Protein 6QZI (pdb70)

InterPro domains:
  IPR000425 Major intrinsic protein [PF00230] (30-272)
  IPR000425 Major intrinsic protein [PR00783] (35-54)
  IPR000425 Major intrinsic protein [PR00783] (74-98)
  IPR000425 Major intrinsic protein [PR00783] (111-130)
  IPR000425 Major intrinsic protein [PR00783] (174-192)
  IPR000425 Major intrinsic protein [PR00783] (207-229)
  IPR000425 Major intrinsic protein [PR00783] (255-275)
  IPR000425 Major intrinsic protein [TIGR00861] (39-272)
  IPR000425 Major intrinsic protein [cd00333] (35-275)
  IPR023271 Aquaporin-like [G3DSA:1.20.1080.10] (32-278)
  IPR023271 Aquaporin-like [SSF81338] (33-277)
  IPR050363 Major Intrinsic Protein/Aquaporin [PTHR43829] (25-283)

Structure (mmCIF, N/CA/C/O backbone):
data_6QZI
#
_entry.id   6QZI
#
_cell.length_a   85.831
_cell.length_b   85.831
_cell.length_c   83.051
_cell.angle_alpha   90.000
_cell.angle_beta   90.000
_cell.angle_gamma   90.000
#
_symmetry.space_group_name_H-M   'I 4'
#
loop_
_entity.id
_entity.type
_entity.pdbx_description
1 polymer Aquaporin-7
2 non-polymer GLYCEROL
3 non-polymer 'PHOSPHATE ION'
4 water water
#
loop_
_atom_site.group_PDB
_atom_site.id
_atom_site.type_symbol
_atom_site.label_atom_id
_atom_site.label_alt_id
_atom_site.label_comp_id
_atom_site.label_asym_id
_atom_site.label_entity_id
_atom_site.label_seq_id
_atom_site.pdbx_PDB_ins_code
_atom_site.Cartn_x
_atom_site.Cartn_y
_atom_site.Cartn_z
_atom_site.occupancy
_atom_site.B_iso_or_equiv
_atom_site.auth_seq_id
_atom_site.auth_comp_id
_atom_site.auth_asym_id
_atom_site.auth_atom_id
_atom_site.pdbx_PDB_model_num
ATOM 1 N N . MET A 1 1 ? 32.493 11.481 43.878 1.00 94.48 33 MET A N 1
ATOM 2 C CA . MET A 1 1 ? 32.336 12.628 44.763 1.00 88.55 33 MET A CA 1
ATOM 3 C C . MET A 1 1 ? 33.376 12.629 45.878 1.00 75.61 33 MET A C 1
ATOM 4 O O . MET A 1 1 ? 33.218 13.323 46.884 1.00 76.76 33 MET A O 1
ATOM 9 N N . VAL A 1 2 ? 34.439 11.841 45.703 1.00 126.34 34 VAL A N 1
ATOM 10 C CA . VAL A 1 2 ? 35.502 11.812 46.698 1.00 102.21 34 VAL A CA 1
ATOM 11 C C . VAL A 1 2 ? 36.283 13.123 46.693 1.00 87.47 34 VAL A C 1
ATOM 12 O O . VAL A 1 2 ? 36.852 13.509 47.723 1.00 79.62 34 VAL A O 1
ATOM 16 N N . ARG A 1 3 ? 36.297 13.834 45.560 1.00 82.96 35 ARG A N 1
ATOM 17 C CA . ARG A 1 3 ? 36.943 15.142 45.493 1.00 76.00 35 ARG A CA 1
ATOM 18 C C . ARG A 1 3 ? 36.373 16.090 46.542 1.00 63.24 35 ARG A C 1
ATOM 19 O O . ARG A 1 3 ? 37.116 16.689 47.329 1.00 58.16 35 ARG A O 1
ATOM 27 N N . GLU A 1 4 ? 35.046 16.233 46.569 1.00 61.56 36 GLU A N 1
ATOM 28 C CA . GLU A 1 4 ? 34.416 17.130 47.530 1.00 68.21 36 GLU A CA 1
ATOM 29 C C . GLU A 1 4 ? 34.525 16.595 48.951 1.00 61.49 36 GLU A C 1
ATOM 30 O O . GLU A 1 4 ? 34.673 17.378 49.897 1.00 54.17 36 GLU A O 1
ATOM 36 N N . PHE A 1 5 ? 34.458 15.272 49.119 1.00 62.19 37 PHE A N 1
ATOM 37 C CA . PHE A 1 5 ? 34.620 14.680 50.443 1.00 56.53 37 PHE A CA 1
ATOM 38 C C . PHE A 1 5 ? 35.974 15.039 51.039 1.00 53.64 37 PHE A C 1
ATOM 39 O O . PHE A 1 5 ? 36.062 15.491 52.186 1.00 51.57 37 PHE A O 1
ATOM 47 N N . LEU A 1 6 ? 37.046 14.845 50.267 1.00 55.63 38 LEU A N 1
ATOM 48 C CA . LEU A 1 6 ? 38.383 15.106 50.789 1.00 55.30 38 LEU A CA 1
ATOM 49 C C . LEU A 1 6 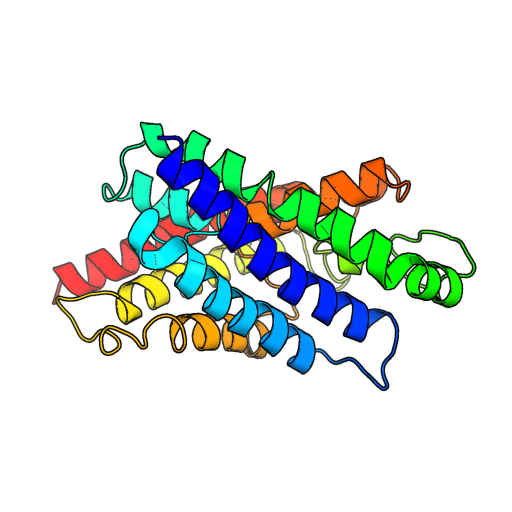? 38.604 16.593 51.032 1.00 49.37 38 LEU A C 1
ATOM 50 O O . LEU A 1 6 ? 39.289 16.976 51.986 1.00 46.90 38 LEU A O 1
ATOM 55 N N . ALA A 1 7 ? 38.031 17.447 50.181 1.00 52.30 39 ALA A N 1
ATOM 56 C CA . ALA A 1 7 ? 38.176 18.886 50.367 1.00 48.87 39 ALA A CA 1
ATOM 57 C C . ALA A 1 7 ? 37.429 19.360 51.606 1.00 46.98 39 ALA A C 1
ATOM 58 O O . ALA A 1 7 ? 37.950 20.169 52.383 1.00 45.70 39 ALA A O 1
ATOM 60 N N . GLU A 1 8 ? 36.205 18.869 51.806 1.00 48.35 40 GLU A N 1
ATOM 61 C CA . GLU A 1 8 ? 35.465 19.220 53.013 1.00 45.22 40 GLU A CA 1
ATOM 62 C C . GLU A 1 8 ? 36.154 18.671 54.254 1.00 45.43 40 GLU A C 1
ATOM 63 O O . GLU A 1 8 ? 36.177 19.330 55.300 1.00 44.62 40 GLU A O 1
ATOM 69 N N . PHE A 1 9 ? 36.731 17.471 54.156 1.00 46.19 41 PHE A N 1
ATOM 70 C CA . PHE A 1 9 ? 37.475 16.917 55.284 1.00 44.85 41 PHE A CA 1
ATOM 71 C C . PHE A 1 9 ? 38.669 17.795 55.636 1.00 42.00 41 PHE A C 1
ATOM 72 O O . PHE A 1 9 ? 38.843 18.195 56.792 1.00 43.10 41 PHE A O 1
ATOM 80 N N . MET A 1 10 ? 39.503 18.108 54.642 1.00 47.07 42 MET A N 1
ATOM 81 C CA . MET A 1 10 ? 40.738 18.840 54.905 1.00 45.76 42 MET A CA 1
ATOM 82 C C . MET A 1 10 ? 40.457 20.253 55.404 1.00 40.28 42 MET A C 1
ATOM 83 O O . MET A 1 10 ? 41.102 20.721 56.348 1.00 41.17 42 MET A O 1
ATOM 88 N N . SER A 1 11 ? 39.494 20.946 54.790 1.00 40.61 43 SER A N 1
ATOM 89 C CA . SER A 1 11 ? 39.212 22.320 55.198 1.00 42.05 43 SER A CA 1
ATOM 90 C C . SER A 1 11 ? 38.584 22.369 56.582 1.00 41.98 43 SER A C 1
ATOM 91 O O . SER A 1 11 ? 38.947 23.222 57.402 1.00 38.96 43 SER A O 1
ATOM 94 N N . THR A 1 12 ? 37.634 21.472 56.860 1.00 42.34 44 THR A N 1
ATOM 95 C CA . THR A 1 12 ? 37.023 21.445 58.184 1.00 39.65 44 THR A CA 1
ATOM 96 C C . THR A 1 12 ? 38.049 21.088 59.250 1.00 40.79 44 THR A C 1
ATOM 97 O O . THR A 1 12 ? 38.043 21.664 60.344 1.00 38.19 44 THR A O 1
ATOM 101 N N . TYR A 1 13 ? 38.952 20.151 58.946 1.00 41.44 45 TYR A N 1
ATOM 102 C CA . TYR A 1 13 ? 40.009 19.813 59.896 1.00 40.86 45 TYR A CA 1
ATOM 103 C C . TYR A 1 13 ? 40.856 21.036 60.229 1.00 40.73 45 TYR A C 1
ATOM 104 O O . TYR A 1 13 ? 41.085 21.349 61.403 1.00 41.28 45 TYR A O 1
ATOM 113 N N . VAL A 1 14 ? 41.340 21.731 59.199 1.00 43.29 46 VAL A N 1
ATOM 114 C CA . VAL A 1 14 ? 42.185 22.903 59.410 1.00 39.31 46 VAL A CA 1
ATOM 115 C C . VAL A 1 14 ? 41.435 23.960 60.211 1.00 37.43 46 VAL A C 1
ATOM 116 O O . VAL A 1 14 ? 41.940 24.482 61.213 1.00 36.53 46 VAL A O 1
ATOM 120 N N . MET A 1 15 ? 40.215 24.289 59.780 1.00 38.09 47 MET A N 1
ATOM 121 C CA . MET A 1 15 ? 39.429 25.305 60.474 1.00 35.93 47 MET A CA 1
ATOM 122 C C . MET A 1 15 ? 39.229 24.948 61.940 1.00 38.60 47 MET A C 1
ATOM 123 O O . MET A 1 15 ? 39.339 25.811 62.820 1.00 38.93 47 MET A O 1
ATOM 128 N N . MET A 1 16 ? 38.937 23.679 62.224 1.00 39.08 48 MET A N 1
ATOM 129 C CA . MET A 1 16 ? 38.598 23.284 63.586 1.00 38.00 48 MET A CA 1
ATOM 130 C C . MET A 1 16 ? 39.823 23.185 64.488 1.00 39.45 48 MET A C 1
ATOM 131 O O . MET A 1 16 ? 39.707 23.392 65.700 1.00 39.78 48 MET A O 1
ATOM 136 N N . VAL A 1 17 ? 40.996 22.870 63.935 1.00 37.39 49 VAL A N 1
ATOM 137 C CA . VAL A 1 17 ? 42.216 22.906 64.740 1.00 37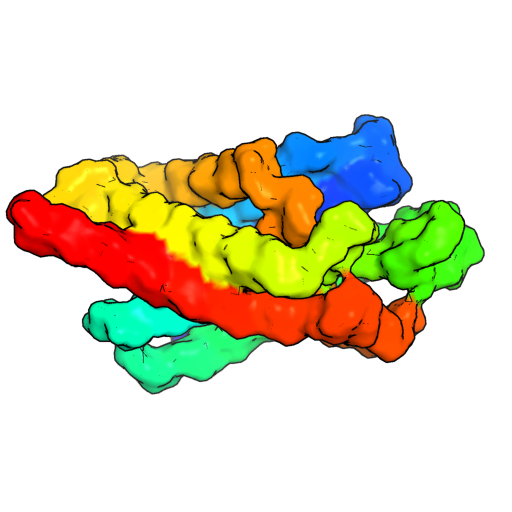.40 49 VAL A CA 1
ATOM 138 C C . VAL A 1 17 ? 42.480 24.327 65.224 1.00 36.46 49 VAL A C 1
ATOM 139 O O . VAL A 1 17 ? 42.769 24.561 66.403 1.00 36.95 49 VAL A O 1
ATOM 143 N N . PHE A 1 18 ? 42.384 25.300 64.315 1.00 35.13 50 PHE A N 1
ATOM 144 C CA . PHE A 1 18 ? 42.542 26.696 64.709 1.00 37.78 50 PHE A CA 1
ATOM 145 C C . PHE A 1 18 ? 41.434 27.123 65.665 1.00 39.93 50 PHE A C 1
ATOM 146 O O . PHE A 1 18 ? 41.690 27.819 66.654 1.00 35.39 50 PHE A O 1
ATOM 154 N N . GLY A 1 19 ? 40.199 26.716 65.388 1.00 36.00 51 GLY A N 1
ATOM 155 C CA . GLY A 1 19 ? 39.085 27.077 66.242 1.00 36.70 51 GLY A CA 1
ATOM 156 C C . GLY A 1 19 ? 39.189 26.514 67.645 1.00 40.77 51 GLY A C 1
ATOM 157 O O . GLY A 1 19 ? 39.185 27.261 68.628 1.00 39.70 51 GLY A O 1
ATOM 158 N N . LEU A 1 20 ? 39.289 25.188 67.748 1.00 36.57 52 LEU A N 1
ATOM 159 C CA . LEU A 1 20 ? 39.326 24.551 69.060 1.00 36.55 52 LEU A CA 1
ATOM 160 C C . LEU A 1 20 ? 40.598 24.903 69.821 1.00 38.74 52 LEU A C 1
ATOM 161 O O . LEU A 1 20 ? 40.575 25.001 71.052 1.00 39.29 52 LEU A O 1
ATOM 166 N N . GLY A 1 21 ? 41.710 25.093 69.113 1.00 38.44 53 GLY A N 1
ATOM 167 C CA . GLY A 1 21 ? 42.930 25.506 69.783 1.00 37.37 53 GLY A CA 1
ATOM 168 C C . GLY A 1 21 ? 42.790 26.844 70.486 1.00 35.06 53 GLY A C 1
ATOM 169 O O . GLY A 1 21 ? 43.284 27.021 71.601 1.00 38.76 53 GLY A O 1
ATOM 170 N N . SER A 1 22 ? 42.110 27.805 69.847 1.00 37.14 54 SER A N 1
ATOM 171 C CA . SER A 1 22 ? 41.958 29.115 70.474 1.00 33.95 54 SER A CA 1
ATOM 172 C C . SER A 1 22 ? 41.057 29.039 71.696 1.00 38.44 54 SER A C 1
ATOM 173 O O . SER A 1 22 ? 41.263 29.781 72.663 1.00 37.38 54 SER A O 1
ATOM 176 N N . VAL A 1 23 ? 40.052 28.160 71.671 1.00 38.27 55 VAL A N 1
ATOM 177 C CA . VAL A 1 23 ? 39.202 27.983 72.843 1.00 35.98 55 VAL A CA 1
ATOM 178 C C . VAL A 1 23 ? 39.988 27.321 73.966 1.00 35.79 55 VAL A C 1
ATOM 179 O O . VAL A 1 23 ? 39.814 27.651 75.144 1.00 38.48 55 VAL A O 1
ATOM 183 N N . ALA A 1 24 ? 40.865 26.374 73.621 1.00 40.02 56 ALA A N 1
ATOM 184 C CA . ALA A 1 24 ? 41.709 25.746 74.630 1.00 44.06 56 ALA A CA 1
ATOM 185 C C . ALA A 1 24 ? 42.588 26.780 75.322 1.00 38.77 56 ALA A C 1
ATOM 186 O O . ALA A 1 24 ? 42.759 26.743 76.541 1.00 44.33 56 ALA A O 1
ATOM 188 N N . HIS A 1 25 ? 43.132 27.725 74.552 1.00 44.77 57 HIS A N 1
ATOM 189 C CA . HIS A 1 25 ? 43.897 28.822 75.138 1.00 45.75 57 HIS A CA 1
ATOM 190 C C . HIS A 1 25 ? 43.055 29.610 76.134 1.00 38.66 57 HIS A C 1
ATOM 191 O O . HIS A 1 25 ? 43.486 29.868 77.263 1.00 41.37 57 HIS A O 1
ATOM 198 N N . MET A 1 26 ? 41.850 30.014 75.720 1.00 41.03 58 MET A N 1
ATOM 199 C CA . MET A 1 26 ? 41.003 30.838 76.576 1.00 40.32 58 MET A CA 1
ATOM 200 C C . MET A 1 26 ? 40.625 30.103 77.854 1.00 41.15 58 MET A C 1
ATOM 201 O O . MET A 1 26 ? 40.595 30.701 78.936 1.00 46.25 58 MET A O 1
ATOM 206 N N . VAL A 1 27 ? 40.338 28.805 77.751 1.00 47.88 59 VAL A N 1
ATOM 207 C CA . VAL A 1 27 ? 39.938 28.038 78.928 1.00 46.29 59 VAL A CA 1
ATOM 208 C C . VAL A 1 27 ? 41.129 27.805 79.849 1.00 48.60 59 VAL A C 1
ATOM 209 O O . VAL A 1 27 ? 41.039 27.997 81.067 1.00 52.39 59 VAL A O 1
ATOM 213 N N . LEU A 1 28 ? 42.266 27.396 79.286 1.00 49.07 60 LEU A N 1
ATOM 214 C CA . LEU A 1 28 ? 43.337 26.840 80.107 1.00 48.74 60 LEU A CA 1
ATOM 215 C C . LEU A 1 28 ? 44.297 27.880 80.670 1.00 51.45 60 LEU A C 1
ATOM 216 O O . LEU A 1 28 ? 44.937 27.611 81.691 1.00 58.47 60 LEU A O 1
ATOM 221 N N . ASN A 1 29 ? 44.431 29.049 80.046 1.00 54.77 61 ASN A N 1
ATOM 222 C CA . ASN A 1 29 ? 45.369 30.041 80.572 1.00 62.23 61 ASN A CA 1
ATOM 223 C C . ASN A 1 29 ? 44.911 31.434 80.165 1.00 58.35 61 ASN A C 1
ATOM 224 O O . ASN A 1 29 ? 44.949 31.777 78.981 1.00 57.25 61 ASN A O 1
ATOM 229 N N . LYS A 1 30 ? 44.516 32.240 81.151 1.00 63.80 62 LYS A N 1
ATOM 230 C CA . LYS A 1 30 ? 44.090 33.606 80.878 1.00 68.27 62 LYS A CA 1
ATOM 231 C C . LYS A 1 30 ? 45.234 34.486 80.380 1.00 66.10 62 LYS A C 1
ATOM 232 O O . LYS A 1 30 ? 44.974 35.522 79.762 1.00 69.44 62 LYS A O 1
ATOM 238 N N . LYS A 1 31 ? 46.491 34.099 80.628 1.00 64.16 63 LYS A N 1
ATOM 239 C CA . LYS A 1 31 ? 47.618 34.877 80.118 1.00 61.37 63 LYS A CA 1
ATOM 240 C C . LYS A 1 31 ? 47.770 34.738 78.607 1.00 55.89 63 LYS A C 1
ATOM 241 O O . LYS A 1 31 ? 48.229 35.676 77.944 1.00 57.83 63 LYS A O 1
ATOM 247 N N . TYR A 1 32 ? 47.402 33.585 78.046 1.00 48.24 64 TYR A N 1
ATOM 248 C CA . TYR A 1 32 ? 47.638 33.292 76.637 1.00 45.52 64 TYR A CA 1
ATOM 249 C C . TYR A 1 32 ? 46.352 33.069 75.852 1.00 43.64 64 TYR A C 1
ATOM 250 O O . TYR A 1 32 ? 46.412 32.618 74.702 1.00 44.77 64 TYR A O 1
ATOM 259 N N . GLY A 1 33 ? 45.194 33.350 76.439 1.00 46.64 65 GLY A N 1
ATOM 260 C CA . GLY A 1 33 ? 43.941 33.141 75.740 1.00 45.21 65 GLY A CA 1
ATOM 261 C C . GLY A 1 33 ? 42.924 34.184 76.143 1.00 42.39 65 GLY A C 1
ATOM 262 O O . GLY A 1 33 ? 43.014 34.787 77.216 1.00 45.21 65 GLY A O 1
ATOM 263 N N . SER A 1 34 ? 41.947 34.388 75.265 1.00 44.15 66 SER A N 1
ATOM 264 C CA . SER A 1 34 ? 40.898 35.369 75.505 1.00 45.76 66 SER A CA 1
ATOM 265 C C . SER A 1 34 ? 39.746 35.079 74.555 1.00 39.42 66 SER A C 1
ATOM 266 O O . SER A 1 34 ? 39.883 34.311 73.602 1.00 38.58 66 SER A O 1
ATOM 269 N N . TYR A 1 35 ? 38.601 35.705 74.831 1.00 39.76 67 TYR A N 1
ATOM 270 C CA . TYR A 1 35 ? 37.455 35.541 73.945 1.00 41.13 67 TYR A CA 1
ATOM 271 C C . TYR A 1 35 ? 37.740 36.124 72.565 1.00 38.80 67 TYR A C 1
ATOM 272 O O . TYR A 1 35 ? 37.308 35.570 71.546 1.00 39.43 67 TYR A O 1
ATOM 281 N N . LEU A 1 36 ? 38.471 37.240 72.508 1.00 36.12 68 LEU A N 1
ATOM 282 C CA . LEU A 1 36 ? 38.883 37.775 71.212 1.00 39.06 68 LEU A CA 1
ATOM 283 C C . LEU A 1 36 ? 39.783 36.790 70.476 1.00 37.70 68 LEU A C 1
ATOM 284 O O . LEU A 1 36 ? 39.662 36.616 69.257 1.00 35.98 68 LEU A O 1
ATOM 289 N N . GLY A 1 37 ? 40.683 36.123 71.202 1.00 38.64 69 GLY A N 1
ATOM 290 C CA . GLY A 1 37 ? 41.486 35.081 70.581 1.00 36.31 69 GLY A CA 1
ATOM 291 C C . GLY A 1 37 ? 40.634 33.996 69.951 1.00 33.06 69 GLY A C 1
ATOM 292 O O . GLY A 1 37 ? 40.922 33.531 68.847 1.00 35.81 69 GLY A O 1
ATOM 293 N N . VAL A 1 38 ? 39.563 33.592 70.638 1.00 36.45 70 VAL A N 1
ATOM 294 C CA . VAL A 1 38 ? 38.637 32.613 70.074 1.00 32.75 70 VAL A CA 1
ATOM 295 C C . VAL A 1 38 ? 37.963 33.173 68.829 1.00 35.53 70 VAL A C 1
ATOM 296 O O . VAL A 1 38 ? 37.820 32.477 67.815 1.00 36.79 70 VAL A O 1
ATOM 300 N N . ASN A 1 39 ? 37.520 34.432 68.889 1.00 34.69 71 ASN A N 1
ATOM 301 C CA . ASN A 1 39 ? 36.929 35.061 67.711 1.00 35.21 71 ASN A CA 1
ATOM 302 C C . ASN A 1 39 ? 37.889 34.999 66.527 1.00 36.92 71 ASN A C 1
ATOM 303 O O . ASN A 1 39 ? 37.501 34.630 65.412 1.00 35.09 71 ASN A O 1
ATOM 308 N N . LEU A 1 40 ? 39.162 35.319 66.764 1.00 33.47 72 LEU A N 1
ATOM 309 C CA . LEU A 1 40 ? 40.144 35.320 65.681 1.00 35.58 72 LEU A CA 1
ATOM 310 C C . LEU A 1 40 ? 40.479 33.907 65.221 1.00 36.62 72 LEU A C 1
ATOM 311 O O . LEU A 1 40 ? 40.666 33.668 64.024 1.00 36.24 72 LEU A O 1
ATOM 316 N N . GLY A 1 41 ? 40.580 32.961 66.158 1.00 40.50 73 GLY A N 1
ATOM 317 C CA . GLY A 1 41 ? 41.001 31.617 65.792 1.00 37.71 73 GLY A CA 1
ATOM 318 C C . GLY A 1 41 ? 39.997 30.916 64.896 1.00 37.85 73 GLY A C 1
ATOM 319 O O . GLY A 1 41 ? 40.361 30.333 63.871 1.00 34.92 73 GLY A O 1
ATOM 320 N N . PHE A 1 42 ? 38.719 30.955 65.274 1.00 36.29 74 PHE A N 1
ATOM 321 C CA . PHE A 1 42 ? 37.693 30.371 64.420 1.00 37.73 74 PHE A CA 1
ATOM 322 C C . PHE A 1 42 ? 37.511 31.181 63.144 1.00 38.99 74 PHE A C 1
ATOM 323 O O . PHE A 1 42 ? 37.348 30.613 62.058 1.00 39.06 74 PHE A O 1
ATOM 331 N N . GLY A 1 43 ? 37.534 32.507 63.256 1.00 34.53 75 GLY A N 1
ATOM 332 C CA . GLY A 1 43 ? 37.340 33.366 62.104 1.00 33.33 75 GLY A CA 1
ATOM 333 C C . GLY A 1 43 ? 38.375 33.145 61.020 1.00 37.41 75 GLY A C 1
ATOM 334 O O . GLY A 1 43 ? 38.029 32.794 59.891 1.00 36.50 75 GLY A O 1
ATOM 335 N N . PHE A 1 44 ? 39.652 33.330 61.341 1.00 35.12 76 PHE A N 1
ATOM 336 C CA . PHE A 1 44 ? 40.668 33.154 60.313 1.00 35.07 76 PHE A CA 1
ATOM 337 C C . PHE A 1 44 ? 41.061 31.695 60.124 1.00 36.14 76 PHE A C 1
ATOM 338 O O . PHE A 1 44 ? 41.706 31.369 59.124 1.00 38.42 76 PHE A O 1
ATOM 346 N N . GLY A 1 45 ? 40.665 30.808 61.036 1.00 36.23 77 GLY A N 1
ATOM 347 C CA . GLY A 1 45 ? 40.687 29.391 60.714 1.00 35.28 77 GLY A CA 1
ATOM 348 C C . GLY A 1 45 ? 39.774 29.064 59.548 1.00 36.72 77 GLY A C 1
ATOM 349 O O . GLY A 1 45 ? 40.096 28.218 58.710 1.00 37.85 77 GLY A O 1
ATOM 350 N N . VAL A 1 46 ? 38.623 29.739 59.473 1.00 35.79 78 VAL A N 1
ATOM 351 C CA . VAL A 1 46 ? 37.738 29.593 58.318 1.00 36.98 78 VAL A CA 1
ATOM 352 C C . VAL A 1 46 ? 38.424 30.095 57.053 1.00 39.59 78 VAL A C 1
ATOM 353 O O . VAL A 1 46 ? 38.305 29.487 55.981 1.00 37.01 78 VAL A O 1
ATOM 357 N N . THR A 1 47 ? 39.156 31.209 57.157 1.00 34.72 79 THR A N 1
ATOM 358 C CA . THR A 1 47 ? 39.893 31.733 56.007 1.00 36.59 79 THR A CA 1
ATOM 359 C C . THR A 1 47 ? 40.831 30.681 55.426 1.00 34.90 79 THR A C 1
ATOM 360 O O . THR A 1 47 ? 40.883 30.483 54.207 1.00 38.45 79 THR A O 1
ATOM 364 N N . MET A 1 48 ? 41.590 29.999 56.287 1.00 36.46 80 MET A N 1
ATOM 365 C CA . MET A 1 48 ? 42.511 28.980 55.795 1.00 37.70 80 MET A CA 1
ATOM 366 C C . MET A 1 48 ? 41.758 27.818 55.154 1.00 36.17 80 MET A C 1
ATOM 367 O O . MET A 1 48 ? 42.178 27.302 54.115 1.00 36.60 80 MET A O 1
ATOM 372 N N . GLY A 1 49 ? 40.639 27.404 55.753 1.00 39.13 81 GLY A N 1
ATOM 373 C CA . GLY A 1 49 ? 39.843 26.344 55.154 1.00 41.99 81 GLY A CA 1
ATOM 374 C C . GLY A 1 49 ? 39.293 26.720 53.791 1.00 42.35 81 GLY A C 1
ATOM 375 O O . GLY A 1 49 ? 39.183 25.874 52.899 1.00 44.72 81 GLY A O 1
ATOM 376 N N . VAL A 1 50 ? 38.942 27.996 53.607 1.00 39.35 82 VAL A N 1
ATOM 377 C CA . VAL A 1 50 ? 38.460 28.443 52.304 1.00 37.60 82 VAL A CA 1
ATOM 378 C C . VAL A 1 50 ? 39.569 28.343 51.262 1.00 42.29 82 VAL A C 1
ATOM 379 O O . VAL A 1 50 ? 39.326 27.966 50.110 1.00 41.47 82 VAL A O 1
ATOM 383 N N . HIS A 1 51 ? 40.807 28.662 51.645 1.00 38.56 83 HIS A N 1
ATOM 384 C CA . HIS A 1 51 ? 41.905 28.517 50.693 1.00 41.06 83 HIS A CA 1
ATOM 385 C C . HIS A 1 51 ? 42.142 27.053 50.336 1.00 39.78 83 HIS A C 1
ATOM 386 O O . HIS A 1 51 ? 42.536 26.748 49.204 1.00 44.73 83 HIS A O 1
ATOM 393 N N . VAL A 1 52 ? 41.876 26.142 51.275 1.00 43.72 84 VAL A N 1
ATOM 394 C CA . VAL A 1 52 ? 42.095 24.719 51.031 1.00 44.42 84 VAL A CA 1
ATOM 395 C C . VAL A 1 52 ? 41.067 24.176 50.045 1.00 43.95 84 VAL A C 1
ATOM 396 O O . VAL A 1 52 ? 41.418 23.543 49.041 1.00 48.22 84 VAL A O 1
ATOM 400 N N . ALA A 1 53 ? 39.782 24.419 50.310 1.00 43.53 85 ALA A N 1
ATOM 401 C CA . ALA A 1 53 ? 38.701 23.728 49.619 1.00 45.55 85 ALA A CA 1
ATOM 402 C C . ALA A 1 53 ? 37.767 24.640 48.837 1.00 49.76 85 ALA A C 1
ATOM 403 O O . ALA A 1 53 ? 36.821 24.138 48.214 1.00 52.36 85 ALA A O 1
ATOM 405 N N . GLY A 1 54 ? 38.013 25.953 48.828 1.00 54.70 86 GLY A N 1
ATOM 406 C CA . GLY A 1 54 ? 37.045 26.884 48.260 1.00 55.85 86 GLY A CA 1
ATOM 407 C C . GLY A 1 54 ? 36.701 26.611 46.806 1.00 61.34 86 GLY A C 1
ATOM 408 O O . GLY A 1 54 ? 35.537 26.702 46.407 1.00 62.72 86 GLY A O 1
ATOM 409 N N . ARG A 1 55 ? 37.701 26.292 45.990 1.00 60.64 87 ARG A N 1
ATOM 410 C CA . ARG A 1 55 ? 37.464 26.075 44.570 1.00 63.51 87 ARG A CA 1
ATOM 411 C C . ARG A 1 55 ? 37.315 24.603 44.205 1.00 66.32 87 ARG A C 1
ATOM 412 O O . ARG A 1 55 ? 37.108 24.289 43.029 1.00 73.18 87 ARG A O 1
ATOM 420 N N . ILE A 1 56 ? 37.402 23.700 45.174 1.00 65.08 88 ILE A N 1
ATOM 421 C CA . ILE A 1 56 ? 37.159 22.279 44.951 1.00 67.70 88 ILE A CA 1
ATOM 422 C C . ILE A 1 56 ? 35.746 21.890 45.358 1.00 64.40 88 ILE A C 1
ATOM 423 O O . ILE A 1 56 ? 35.021 21.257 44.593 1.00 64.19 88 ILE A O 1
ATOM 428 N N . SER A 1 57 ? 35.341 22.270 46.567 1.00 64.25 89 SER A N 1
ATOM 429 C CA . SER A 1 57 ? 34.040 21.918 47.107 1.00 64.77 89 SER A CA 1
ATOM 430 C C . SER A 1 57 ? 33.204 23.117 47.522 1.00 64.11 89 SER A C 1
ATOM 431 O O . SER A 1 57 ? 32.015 22.944 47.816 1.00 58.13 89 SER A O 1
ATOM 434 N N . GLY A 1 58 ? 33.778 24.316 47.555 1.00 63.65 90 GLY A N 1
ATOM 435 C CA . GLY A 1 58 ? 33.129 25.470 48.130 1.00 58.73 90 GLY A CA 1
ATOM 436 C C . GLY A 1 58 ? 33.512 25.748 49.568 1.00 54.11 90 GLY A C 1
ATOM 437 O O . GLY A 1 58 ? 33.163 26.815 50.087 1.00 56.79 90 GLY A O 1
ATOM 438 N N . ALA A 1 59 ? 34.218 24.819 50.218 1.00 49.98 91 ALA A N 1
ATOM 439 C CA . ALA A 1 59 ? 34.682 24.975 51.597 1.00 51.40 91 ALA A CA 1
ATOM 440 C C . ALA A 1 59 ? 33.529 25.327 52.533 1.00 51.73 91 ALA A C 1
ATOM 441 O O . ALA A 1 59 ? 33.572 26.314 53.272 1.00 44.43 91 ALA A O 1
ATOM 443 N N . HIS A 1 60 ? 32.480 24.503 52.492 1.00 50.87 92 HIS A N 1
ATOM 444 C CA . HIS A 1 60 ? 31.343 24.715 53.381 1.00 47.67 92 HIS A CA 1
ATOM 445 C C . HIS A 1 60 ? 31.763 24.587 54.840 1.00 46.15 92 HIS A C 1
ATOM 446 O O . HIS A 1 60 ? 31.474 25.467 55.659 1.00 46.73 92 HIS A O 1
ATOM 453 N N . MET A 1 61 ? 32.440 23.487 55.184 1.00 41.84 93 MET A N 1
ATOM 454 C CA . MET A 1 61 ? 32.959 23.253 56.535 1.00 41.10 93 MET A CA 1
ATOM 455 C C . MET A 1 61 ? 31.860 23.318 57.591 1.00 38.78 93 MET A C 1
ATOM 456 O O . MET A 1 61 ? 32.138 23.532 58.774 1.00 40.01 93 MET A O 1
ATOM 461 N N . ASN A 1 62 ? 30.613 23.111 57.173 1.00 42.61 94 ASN A N 1
ATOM 462 C CA . ASN A 1 62 ? 29.449 23.459 57.974 1.00 40.99 94 ASN A CA 1
ATOM 463 C C . ASN A 1 62 ? 28.225 22.759 57.391 1.00 44.06 94 ASN A C 1
ATOM 464 O O . ASN A 1 62 ? 27.806 23.071 56.273 1.00 44.34 94 ASN A O 1
ATOM 469 N N . ALA A 1 63 ? 27.651 21.805 58.132 1.00 44.11 95 ALA A N 1
ATOM 470 C CA . ALA A 1 63 ? 26.532 21.032 57.597 1.00 42.31 95 ALA A CA 1
ATOM 471 C C . ALA A 1 63 ? 25.311 21.905 57.341 1.00 44.96 95 ALA A C 1
ATOM 472 O O . ALA A 1 63 ? 24.513 21.609 56.444 1.00 48.10 95 ALA A O 1
ATOM 474 N N . ALA A 1 64 ? 25.145 22.980 58.116 1.00 42.68 96 ALA A N 1
ATOM 475 C CA . ALA A 1 64 ? 24.016 23.876 57.895 1.00 44.07 96 ALA A CA 1
ATOM 476 C C . ALA A 1 64 ? 24.196 24.678 56.613 1.00 4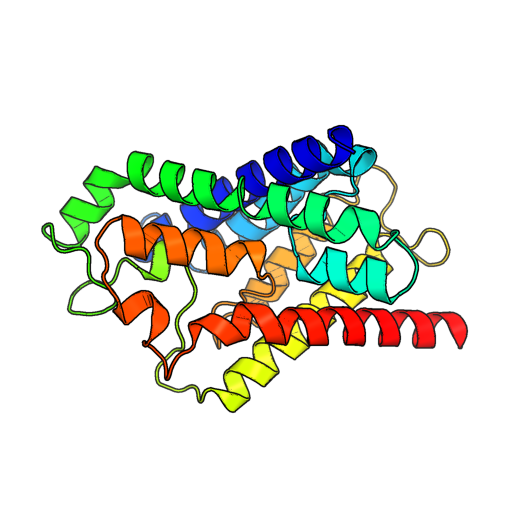3.46 96 ALA A C 1
ATOM 477 O O . ALA A 1 64 ? 23.223 24.935 55.894 1.00 45.11 96 ALA A O 1
ATOM 479 N N . VAL A 1 65 ? 25.434 25.084 56.315 1.00 42.75 97 VAL A N 1
ATOM 480 C CA . VAL A 1 65 ? 25.710 25.773 55.057 1.00 42.63 97 VAL A CA 1
ATOM 481 C C . VAL A 1 65 ? 25.431 24.850 53.877 1.00 49.03 97 VAL A C 1
ATOM 482 O O . VAL A 1 65 ? 24.831 25.259 52.874 1.00 48.45 97 VAL A O 1
ATOM 486 N N . THR A 1 66 ? 25.850 23.585 53.978 1.00 43.00 98 THR A N 1
ATOM 487 C CA . THR A 1 66 ? 25.552 22.633 52.912 1.00 44.50 98 THR A CA 1
ATOM 488 C C . THR A 1 66 ? 24.052 22.392 52.800 1.00 49.61 98 THR A C 1
ATOM 489 O O . THR A 1 66 ? 23.505 22.339 51.691 1.00 51.94 98 THR A O 1
ATOM 493 N N . PHE A 1 67 ? 23.369 22.254 53.940 1.00 50.73 99 PHE A N 1
ATOM 494 C CA . PHE A 1 67 ? 21.926 22.035 53.924 1.00 51.72 99 PHE A CA 1
ATOM 495 C C . PHE A 1 67 ? 21.204 23.192 53.246 1.00 49.43 99 PHE A C 1
ATOM 496 O O . PHE A 1 67 ? 20.330 22.982 52.398 1.00 51.42 99 PHE A O 1
ATOM 504 N N . ALA A 1 68 ? 21.560 24.427 53.609 1.00 51.69 100 ALA A N 1
ATOM 505 C CA . ALA A 1 68 ? 20.915 25.588 53.005 1.00 53.16 100 ALA A CA 1
ATOM 506 C C . ALA A 1 68 ? 21.186 25.653 51.507 1.00 54.62 100 ALA A C 1
ATOM 507 O O . ALA A 1 68 ? 20.287 25.964 50.719 1.00 57.13 100 ALA A O 1
ATOM 509 N N . ASN A 1 69 ? 22.421 25.356 51.095 1.00 53.96 101 ASN A N 1
ATOM 510 C CA . ASN A 1 69 ? 22.758 25.407 49.675 1.00 51.12 101 ASN A CA 1
ATOM 511 C C . ASN A 1 69 ? 22.039 24.318 48.883 1.00 52.84 101 ASN A C 1
ATOM 512 O O . ASN A 1 69 ? 21.647 24.553 47.735 1.00 63.19 101 ASN A O 1
ATOM 517 N N . CYS A 1 70 ? 21.848 23.134 49.473 1.00 52.32 102 CYS A N 1
ATOM 518 C CA . CYS A 1 70 ? 21.068 22.096 48.802 1.00 56.78 102 CYS A CA 1
ATOM 519 C C . CYS A 1 70 ? 19.583 22.438 48.810 1.00 62.21 102 CYS A C 1
ATOM 520 O O . CYS A 1 70 ? 18.898 22.303 47.789 1.00 62.57 102 CYS A O 1
ATOM 523 N N . ALA A 1 71 ? 19.060 22.866 49.961 1.00 62.77 103 ALA A N 1
ATOM 524 C CA . ALA A 1 71 ? 17.636 23.171 50.054 1.00 65.81 103 ALA A CA 1
ATOM 525 C C . ALA A 1 71 ? 17.261 24.357 49.179 1.00 67.37 103 ALA A C 1
ATOM 526 O O . ALA A 1 71 ? 16.110 24.460 48.742 1.00 70.18 103 ALA A O 1
ATOM 528 N N . LEU A 1 72 ? 18.211 25.246 48.901 1.00 67.25 104 LEU A N 1
ATOM 529 C CA . LEU A 1 72 ? 17.980 26.387 48.028 1.00 70.44 104 LEU A CA 1
ATOM 530 C C . LEU A 1 72 ? 18.348 26.104 46.577 1.00 76.17 104 LEU A C 1
ATOM 531 O O . LEU A 1 72 ? 18.389 27.036 45.766 1.00 80.32 104 LEU A O 1
ATOM 536 N N . GLY A 1 73 ? 18.623 24.848 46.234 1.00 78.84 105 GLY A N 1
ATOM 537 C CA . GLY A 1 73 ? 18.827 24.476 44.848 1.00 81.15 105 GLY A CA 1
ATOM 538 C C . GLY A 1 73 ? 20.148 24.889 44.241 1.00 79.03 105 GLY A C 1
ATOM 539 O O . GLY A 1 73 ? 20.219 25.108 43.028 1.00 80.91 105 GLY A O 1
ATOM 540 N N . ARG A 1 74 ? 21.206 24.997 45.045 1.00 74.62 106 ARG A N 1
ATOM 541 C CA . ARG A 1 74 ? 22.520 25.353 44.531 1.00 77.11 106 ARG A CA 1
ATOM 542 C C . ARG A 1 74 ? 23.513 24.202 44.548 1.00 73.68 106 ARG A C 1
ATOM 543 O O . ARG A 1 74 ? 24.522 24.268 43.840 1.00 75.78 106 ARG A O 1
ATOM 551 N N . VAL A 1 75 ? 23.253 23.161 45.333 1.00 66.73 107 VAL A N 1
ATOM 552 C CA . VAL A 1 75 ? 24.082 21.960 45.377 1.00 63.71 107 VAL A CA 1
ATOM 553 C C . VAL A 1 75 ? 23.140 20.762 45.340 1.00 63.68 107 VAL A C 1
ATOM 554 O O . VAL A 1 75 ? 22.127 20.760 46.054 1.00 60.72 107 VAL A O 1
ATOM 558 N N . PRO A 1 76 ? 23.407 19.741 44.525 1.00 65.92 108 PRO A N 1
ATOM 559 C CA . PRO A 1 76 ? 22.497 18.589 44.473 1.00 67.01 108 PRO A CA 1
ATOM 560 C C . PRO A 1 76 ? 22.465 17.851 45.804 1.00 65.43 108 PRO A C 1
ATOM 561 O O . PRO A 1 76 ? 23.475 17.752 46.504 1.00 59.57 108 PRO A O 1
ATOM 565 N N . TRP A 1 77 ? 21.282 17.332 46.154 1.00 62.80 109 TRP A N 1
ATOM 566 C CA . TRP A 1 77 ? 21.118 16.677 47.449 1.00 69.28 109 TRP A CA 1
ATOM 567 C C . TRP A 1 77 ? 22.006 15.450 47.597 1.00 69.81 109 TRP A C 1
ATOM 568 O O . TRP A 1 77 ? 22.296 15.045 48.728 1.00 67.90 109 TRP A O 1
ATOM 579 N N . ARG A 1 78 ? 22.443 14.848 46.486 1.00 65.11 110 ARG A N 1
ATOM 580 C CA . ARG A 1 78 ? 23.319 13.684 46.574 1.00 66.52 110 ARG A CA 1
ATOM 581 C C . ARG A 1 78 ? 24.662 14.036 47.203 1.00 67.82 110 ARG A C 1
ATOM 582 O O . ARG A 1 78 ? 25.324 13.165 47.780 1.00 69.64 110 ARG A O 1
ATOM 590 N N . LYS A 1 79 ? 25.082 15.299 47.107 1.00 64.23 111 LYS A N 1
ATOM 591 C CA . LYS A 1 79 ? 26.346 15.716 47.701 1.00 60.37 111 LYS A CA 1
ATOM 592 C C . LYS A 1 79 ? 26.234 15.990 49.193 1.00 58.71 111 LYS A C 1
ATOM 593 O O . LYS A 1 79 ? 27.264 16.052 49.876 1.00 58.23 111 LYS A O 1
ATOM 599 N N . PHE A 1 80 ? 25.015 16.156 49.712 1.00 58.39 112 PHE A N 1
ATOM 600 C CA . PHE A 1 80 ? 24.850 16.496 51.124 1.00 57.16 112 PHE A CA 1
ATOM 601 C C . PHE A 1 80 ? 25.492 15.477 52.060 1.00 56.00 112 PHE A C 1
ATOM 602 O O . PHE A 1 80 ? 26.286 15.887 52.924 1.00 53.83 112 PHE A O 1
ATOM 610 N N . PRO A 1 81 ? 25.223 14.168 51.954 1.00 57.15 113 PRO A N 1
ATOM 611 C CA . PRO A 1 81 ? 25.902 13.228 52.861 1.00 56.65 113 PRO A CA 1
ATOM 612 C C . PRO A 1 81 ? 27.405 13.188 52.663 1.00 55.03 113 PRO A C 1
ATOM 613 O O . PRO A 1 81 ? 28.142 12.949 53.627 1.00 55.71 113 PRO A O 1
ATOM 617 N N . VAL A 1 82 ? 27.881 13.410 51.437 1.00 58.04 114 VAL A N 1
ATOM 618 C CA . VAL A 1 82 ? 29.318 13.401 51.180 1.00 55.89 114 VAL A CA 1
ATOM 619 C C . VAL A 1 82 ? 29.989 14.572 51.889 1.00 59.07 114 VAL A C 1
ATOM 620 O O . VAL A 1 82 ? 31.030 14.414 52.538 1.00 59.85 114 VAL A O 1
ATOM 624 N N . TYR A 1 83 ? 29.397 15.763 51.776 1.00 54.82 115 TYR A N 1
ATOM 625 C CA . TYR A 1 83 ? 29.941 16.938 52.450 1.00 52.34 115 TYR A CA 1
ATOM 626 C C . TYR A 1 83 ? 29.932 16.756 53.962 1.00 49.40 115 TYR A C 1
ATOM 627 O O . TYR A 1 83 ? 30.941 16.995 54.635 1.00 47.91 115 TYR A O 1
ATOM 636 N N . VAL A 1 84 ? 28.795 16.329 54.513 1.00 49.63 116 VAL A N 1
ATOM 637 C CA . VAL A 1 84 ? 28.652 16.263 55.965 1.00 50.12 116 VAL A CA 1
ATOM 638 C C . VAL A 1 84 ? 29.558 15.187 56.549 1.00 50.51 116 VAL A C 1
ATOM 639 O O . VAL A 1 84 ? 30.136 15.364 57.629 1.00 49.59 116 VAL A O 1
ATOM 643 N N . LEU A 1 85 ? 29.694 14.051 55.857 1.00 51.31 117 LEU A N 1
ATOM 644 C CA . LEU A 1 85 ? 30.620 13.019 56.311 1.00 54.83 117 LEU A CA 1
ATOM 645 C C . LEU A 1 85 ? 32.046 13.550 56.361 1.00 51.64 117 LEU A C 1
ATOM 646 O O . LEU A 1 85 ? 32.768 13.323 57.338 1.00 49.94 117 LEU A O 1
ATOM 651 N N . GLY A 1 86 ? 32.462 14.261 55.313 1.00 49.45 118 GLY A N 1
ATOM 652 C CA . GLY A 1 86 ? 33.787 14.856 55.322 1.00 53.09 118 GLY A CA 1
ATOM 653 C C . GLY A 1 86 ? 33.964 15.859 56.445 1.00 47.30 118 GLY A C 1
ATOM 654 O O . GLY A 1 86 ? 34.990 15.862 57.130 1.00 48.00 118 GLY A O 1
ATOM 655 N N . GLN A 1 87 ? 32.960 16.713 56.659 1.00 46.79 119 GLN A N 1
ATOM 656 C CA . GLN A 1 87 ? 33.040 17.696 57.736 1.00 44.13 119 GLN A CA 1
ATOM 657 C C . GLN A 1 87 ? 33.107 17.020 59.099 1.00 48.03 119 GLN A C 1
ATOM 658 O O . GLN A 1 87 ? 33.906 17.413 59.957 1.00 45.44 119 GLN A O 1
ATOM 664 N N . PHE A 1 88 ? 32.266 16.008 59.323 1.00 47.59 120 PHE A N 1
ATOM 665 C CA . PHE A 1 88 ? 32.240 15.347 60.622 1.00 44.70 120 PHE A CA 1
ATOM 666 C C . PHE A 1 88 ? 33.558 14.638 60.907 1.00 48.83 120 PHE A C 1
ATOM 667 O O . PHE A 1 88 ? 34.062 14.684 62.035 1.00 51.79 120 PHE A O 1
ATOM 675 N N . LEU A 1 89 ? 34.134 13.985 59.896 1.00 51.08 121 LEU A N 1
ATOM 676 C CA A LEU A 1 89 ? 35.404 13.294 60.094 0.59 48.89 121 LEU A CA 1
ATOM 677 C CA B LEU A 1 89 ? 35.405 13.293 60.091 0.41 49.08 121 LEU A CA 1
ATOM 678 C C . LEU A 1 89 ? 36.529 14.285 60.366 1.00 50.26 121 LEU A C 1
ATOM 679 O O . LEU A 1 89 ? 37.336 14.084 61.283 1.00 46.56 121 LEU A O 1
ATOM 688 N N . GLY A 1 90 ? 36.597 15.363 59.585 1.00 49.01 122 GLY A N 1
ATOM 689 C CA . GLY A 1 90 ? 37.639 16.352 59.800 1.00 48.66 122 GLY A CA 1
ATOM 690 C C . GLY A 1 90 ? 37.546 17.010 61.163 1.00 43.15 122 GLY A C 1
ATOM 691 O O . GLY A 1 90 ? 38.559 17.213 61.836 1.00 44.56 122 GLY A O 1
ATOM 692 N N . SER A 1 91 ? 36.327 17.336 61.594 1.00 43.49 123 SER A N 1
ATOM 693 C CA . SER A 1 91 ? 36.160 18.013 62.874 1.00 43.61 123 SER A CA 1
ATOM 694 C C . SER A 1 91 ? 36.408 17.066 64.040 1.00 44.91 123 SER A C 1
ATOM 695 O O . SER A 1 91 ? 36.958 17.479 65.067 1.00 45.51 123 SER A O 1
ATOM 698 N N . PHE A 1 92 ? 36.016 15.799 63.897 1.00 46.58 124 PHE A N 1
ATOM 699 C CA . PHE A 1 92 ? 36.304 14.809 64.929 1.00 46.13 124 PHE A CA 1
ATOM 700 C C . PHE A 1 92 ? 37.807 14.646 65.121 1.00 47.33 124 PHE A C 1
ATOM 701 O O . PHE A 1 92 ? 38.306 14.647 66.252 1.00 50.14 124 PHE A O 1
ATOM 709 N N . LEU A 1 93 ? 38.550 14.512 64.019 1.00 47.44 125 LEU A N 1
ATOM 710 C CA . LEU A 1 93 ? 39.997 14.355 64.126 1.00 48.72 125 LEU A CA 1
ATOM 711 C C . LEU A 1 93 ? 40.671 15.638 64.598 1.00 46.67 125 LEU A C 1
ATOM 712 O O . LEU A 1 93 ? 41.732 15.581 65.230 1.00 45.62 125 LEU A O 1
ATOM 717 N N . ALA A 1 94 ? 40.080 16.798 64.302 1.00 41.65 126 ALA A N 1
ATOM 718 C CA . ALA A 1 94 ? 40.597 18.040 64.867 1.00 42.87 126 ALA A CA 1
ATOM 719 C C . ALA A 1 94 ? 40.446 18.056 66.382 1.00 45.36 126 ALA A C 1
ATOM 720 O O . ALA A 1 94 ? 41.365 18.470 67.100 1.00 46.40 126 ALA A O 1
ATOM 722 N N . ALA A 1 95 ? 39.290 17.613 66.886 1.00 45.59 127 ALA A N 1
ATOM 723 C CA . ALA A 1 95 ? 39.116 17.473 68.327 1.00 42.76 127 ALA A CA 1
ATOM 724 C C . ALA A 1 95 ? 40.168 16.537 68.911 1.00 45.52 127 ALA A C 1
ATOM 725 O O . ALA A 1 95 ? 40.782 16.837 69.941 1.00 45.58 127 ALA A O 1
ATOM 727 N N . ALA A 1 96 ? 40.397 15.398 68.252 1.00 44.02 128 ALA A N 1
ATOM 728 C CA . ALA A 1 96 ? 41.420 14.468 68.720 1.00 49.83 128 ALA A CA 1
ATOM 729 C C . ALA A 1 96 ? 42.808 15.093 68.671 1.00 50.25 128 ALA A C 1
ATOM 730 O O . ALA A 1 96 ? 43.649 14.807 69.531 1.00 49.56 128 ALA A O 1
ATOM 732 N N . THR A 1 97 ? 43.061 15.951 67.680 1.00 45.35 129 THR A N 1
ATOM 733 C CA . THR A 1 97 ? 44.356 16.614 67.570 1.00 47.48 129 THR A CA 1
ATOM 734 C C . THR A 1 97 ? 44.581 17.577 68.732 1.00 45.53 129 THR A C 1
ATOM 735 O O . THR A 1 97 ? 45.635 17.553 69.377 1.00 44.43 129 THR A O 1
ATOM 739 N N . ILE A 1 98 ? 43.591 18.426 69.017 1.00 42.54 130 ILE A N 1
ATOM 740 C CA . ILE A 1 98 ? 43.708 19.385 70.114 1.00 41.20 130 ILE A CA 1
ATOM 741 C C . ILE A 1 98 ? 43.873 18.661 71.446 1.00 47.17 130 ILE A C 1
ATOM 742 O O . ILE A 1 98 ? 44.690 19.055 72.289 1.00 46.32 130 ILE A O 1
ATOM 747 N N . TYR A 1 99 ? 43.095 17.597 71.658 1.00 46.24 131 TYR A N 1
ATOM 748 C CA . TYR A 1 99 ? 43.190 16.841 72.904 1.00 47.24 131 TYR A CA 1
ATOM 749 C C . TYR A 1 99 ? 44.602 16.312 73.124 1.00 48.70 131 TYR A C 1
ATOM 750 O O . TYR A 1 99 ? 45.094 16.286 74.258 1.00 52.26 131 TYR A O 1
ATOM 759 N N . SER A 1 100 ? 45.272 15.895 72.052 1.00 45.63 132 SER A N 1
ATOM 760 C CA . SER A 1 100 ? 46.605 15.325 72.200 1.00 52.51 132 SER A CA 1
ATOM 761 C C . SER A 1 100 ? 47.668 16.411 72.327 1.00 48.14 132 SER A C 1
ATOM 762 O O . SER A 1 100 ? 48.635 16.250 73.080 1.00 49.08 132 SER A O 1
ATOM 765 N N . LEU A 1 101 ? 47.502 17.527 71.609 1.00 42.45 133 LEU A N 1
ATOM 766 C CA . LEU A 1 101 ? 48.467 18.619 71.703 1.00 44.42 133 LEU A CA 1
ATOM 767 C C . LEU A 1 101 ? 48.394 19.310 73.060 1.00 45.73 133 LEU A C 1
ATOM 768 O O . LEU A 1 101 ? 49.423 19.718 73.610 1.00 45.98 133 LEU A O 1
ATOM 773 N N . PHE A 1 102 ? 47.189 19.455 73.612 1.00 46.17 134 PHE A N 1
ATOM 774 C CA . PHE A 1 102 ? 46.976 20.134 74.884 1.00 45.83 134 PHE A CA 1
ATOM 775 C C . PHE A 1 102 ? 46.814 19.161 76.050 1.00 47.96 134 PHE A C 1
ATOM 776 O O . PHE A 1 102 ? 46.360 19.567 77.126 1.00 53.92 134 PHE A O 1
ATOM 784 N N . TYR A 1 103 ? 47.180 17.890 75.861 1.00 53.94 135 TYR A N 1
ATOM 785 C CA . TYR A 1 103 ? 46.877 16.867 76.861 1.00 54.08 135 TYR A CA 1
ATOM 786 C C . TYR A 1 103 ? 47.413 17.244 78.238 1.00 56.47 135 TYR A C 1
ATOM 787 O O . TYR A 1 103 ? 46.685 17.186 79.238 1.00 57.31 135 TYR A O 1
ATOM 796 N N . THR A 1 104 ? 48.685 17.638 78.314 1.00 53.69 136 THR A N 1
ATOM 797 C CA . THR A 1 104 ? 49.262 17.945 79.617 1.00 57.47 136 THR A CA 1
ATOM 798 C C . THR A 1 104 ? 48.701 19.240 80.193 1.00 57.08 136 THR A C 1
ATOM 799 O O . THR A 1 104 ? 48.556 19.357 81.415 1.00 61.91 136 THR A O 1
ATOM 803 N N . ALA A 1 105 ? 48.376 20.215 79.340 1.00 57.76 137 ALA A N 1
ATOM 804 C CA . ALA A 1 105 ? 47.726 21.426 79.831 1.00 55.08 137 ALA A CA 1
ATOM 805 C C . ALA A 1 105 ? 46.352 21.112 80.407 1.00 55.85 137 ALA A C 1
ATOM 806 O O . ALA A 1 105 ? 45.971 21.650 81.452 1.00 61.71 137 ALA A O 1
ATOM 808 N N . ILE A 1 106 ? 45.594 20.240 79.737 1.00 55.45 138 ILE A N 1
ATOM 809 C CA . ILE A 1 106 ? 44.282 19.844 80.244 1.00 58.03 138 ILE A CA 1
ATOM 810 C C . ILE A 1 106 ? 44.426 19.097 81.563 1.00 68.26 138 ILE A C 1
ATOM 811 O O . ILE A 1 106 ? 43.632 19.285 82.494 1.00 72.18 138 ILE A O 1
ATOM 816 N N . LEU A 1 107 ? 45.454 18.254 81.674 1.00 71.36 139 LEU A N 1
ATOM 817 C CA . LEU A 1 107 ? 45.642 17.476 82.894 1.00 70.96 139 LEU A CA 1
ATOM 818 C C . LEU A 1 107 ? 46.179 18.340 84.030 1.00 74.55 139 LEU A C 1
ATOM 819 O O . LEU A 1 107 ? 45.768 18.179 85.185 1.00 77.76 139 LEU A O 1
ATOM 824 N N . HIS A 1 108 ? 47.099 19.260 83.727 1.00 76.33 140 HIS A N 1
ATOM 825 C CA . HIS A 1 108 ? 47.600 20.167 84.756 1.00 80.96 140 HIS A CA 1
ATOM 826 C C . HIS A 1 108 ? 46.509 21.118 85.229 1.00 79.04 140 HIS A C 1
ATOM 827 O O . HIS A 1 108 ? 46.434 21.448 86.419 1.00 80.27 140 HIS A O 1
ATOM 834 N N . PHE A 1 109 ? 45.654 21.564 84.310 1.00 78.83 141 PHE A N 1
ATOM 835 C CA . PHE A 1 109 ? 44.592 22.503 84.655 1.00 77.22 141 PHE A CA 1
ATOM 836 C C . PHE A 1 109 ? 43.546 21.850 85.549 1.00 78.75 141 PHE A C 1
ATOM 837 O O . PHE A 1 109 ? 43.132 22.424 86.563 1.00 80.80 141 PHE A O 1
ATOM 845 N N . SER A 1 110 ? 43.112 20.646 85.192 1.00 81.03 142 SER A N 1
ATOM 846 C CA . SER A 1 110 ? 42.012 19.981 85.873 1.00 92.00 142 SER A CA 1
ATOM 847 C C . SER A 1 110 ? 42.465 19.083 87.016 1.00 104.56 142 SER A C 1
ATOM 848 O O . SER A 1 110 ? 41.618 18.463 87.668 1.00 109.07 142 SER A O 1
ATOM 851 N N . GLY A 1 111 ? 43.767 19.001 87.281 1.00 109.43 143 GLY A N 1
ATOM 852 C CA . GLY A 1 111 ? 44.252 18.063 88.273 1.00 118.12 1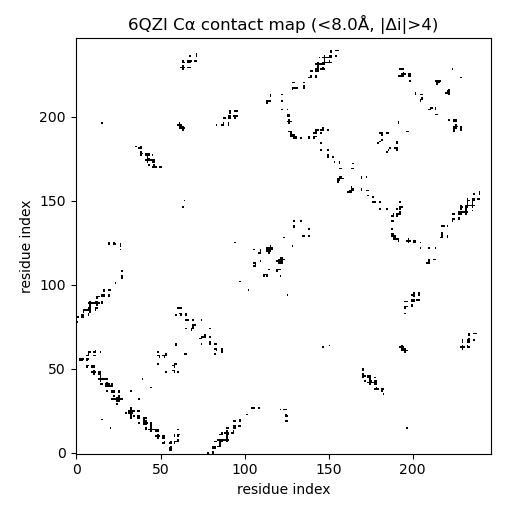43 GLY A CA 1
ATOM 853 C C . GLY A 1 111 ? 44.101 16.613 87.878 1.00 122.78 143 GLY A C 1
ATOM 854 O O . GLY A 1 111 ? 44.207 15.733 88.735 1.00 126.93 143 GLY A O 1
ATOM 855 N N . GLY A 1 112 ? 43.857 16.339 86.597 1.00 124.08 144 GLY A N 1
ATOM 856 C CA . GLY A 1 112 ? 43.641 14.993 86.111 1.00 127.46 144 GLY A CA 1
ATOM 857 C C . GLY A 1 112 ? 42.191 14.602 85.936 1.00 131.27 144 GLY A C 1
ATOM 858 O O . GLY A 1 112 ? 41.920 13.477 85.497 1.00 130.36 144 GLY A O 1
ATOM 859 N N . GLN A 1 113 ? 41.253 15.491 86.254 1.00 135.76 145 GLN A N 1
ATOM 860 C CA . GLN A 1 113 ? 39.823 15.194 86.225 1.00 141.50 145 GLN A CA 1
ATOM 861 C C . GLN A 1 113 ? 39.206 15.861 85.000 1.00 136.70 145 GLN A C 1
ATOM 862 O O . GLN A 1 113 ? 38.997 17.077 84.986 1.00 137.04 145 GLN A O 1
ATOM 868 N N . LEU A 1 114 ? 38.903 15.065 83.977 1.00 131.86 146 LEU A N 1
ATOM 869 C CA . LEU A 1 114 ? 38.191 15.579 82.814 1.00 123.68 146 LEU A CA 1
ATOM 870 C C . LEU A 1 114 ? 36.798 16.039 83.227 1.00 136.53 146 LEU A C 1
ATOM 871 O O . LEU A 1 114 ? 35.859 15.238 83.250 1.00 136.65 146 LEU A O 1
ATOM 876 N N . MET A 1 115 ? 36.652 17.320 83.560 1.00 148.81 147 MET A N 1
ATOM 877 C CA . MET A 1 115 ? 35.411 17.851 84.110 1.00 166.35 147 MET A CA 1
ATOM 878 C C . MET A 1 115 ? 34.606 18.569 83.036 1.00 177.18 147 MET A C 1
ATOM 879 O O . MET A 1 115 ? 35.166 19.288 82.203 1.00 173.17 147 MET A O 1
ATOM 884 N N . VAL A 1 116 ? 33.286 18.383 83.073 1.00 193.36 148 VAL A N 1
ATOM 885 C CA . VAL A 1 116 ? 32.408 19.078 82.138 1.00 203.63 148 VAL A CA 1
ATOM 886 C C . VAL A 1 116 ? 32.179 20.517 82.586 1.00 215.67 148 VAL A C 1
ATOM 887 O O . VAL A 1 116 ? 32.310 21.451 81.784 1.00 211.21 148 VAL A O 1
ATOM 891 N N . THR A 1 117 ? 31.810 20.707 83.859 1.00 229.00 149 THR A N 1
ATOM 892 C CA . THR A 1 117 ? 32.034 21.982 84.550 1.00 238.89 149 THR A CA 1
ATOM 893 C C . THR A 1 117 ? 31.849 21.758 86.059 1.00 243.53 149 THR A C 1
ATOM 894 O O . THR A 1 117 ? 30.733 21.769 86.583 1.00 251.43 149 THR A O 1
ATOM 898 N N . GLY A 1 118 ? 32.967 21.494 86.731 1.00 237.37 150 GLY A N 1
ATOM 899 C CA . GLY A 1 118 ? 33.004 21.484 88.170 1.00 234.16 150 GLY A CA 1
ATOM 900 C C . GLY A 1 118 ? 33.882 22.621 88.647 1.00 223.47 150 GLY A C 1
ATOM 901 O O . GLY A 1 118 ? 33.686 23.782 88.271 1.00 222.73 150 GLY A O 1
ATOM 902 N N . PRO A 1 119 ? 34.877 22.314 89.483 1.00 213.62 151 PRO A N 1
ATOM 903 C CA . PRO A 1 119 ? 35.877 23.346 89.811 1.00 200.74 151 PRO A CA 1
ATOM 904 C C . PRO A 1 119 ? 36.606 23.879 88.588 1.00 176.91 151 PRO A C 1
ATOM 905 O O . PRO A 1 119 ? 36.901 25.079 88.523 1.00 177.64 151 PRO A O 1
ATOM 909 N N . VAL A 1 120 ? 36.889 23.023 87.604 1.00 154.90 152 VAL A N 1
ATOM 910 C CA . VAL A 1 120 ? 37.627 23.426 86.410 1.00 131.56 152 VAL A CA 1
ATOM 911 C C . VAL A 1 120 ? 37.112 22.688 85.178 1.00 118.01 152 VAL A C 1
ATOM 912 O O . VAL A 1 120 ? 37.504 21.547 84.906 1.00 110.03 152 VAL A O 1
ATOM 916 N N . ALA A 1 121 ? 36.249 23.351 84.414 1.00 114.22 153 ALA A N 1
ATOM 917 C CA . ALA A 1 121 ? 35.678 22.753 83.215 1.00 102.15 153 ALA A CA 1
ATOM 918 C C . ALA A 1 121 ? 36.719 22.634 82.111 1.00 88.28 153 ALA A C 1
ATOM 919 O O . ALA A 1 121 ? 37.590 23.494 81.962 1.00 96.81 153 ALA A O 1
ATOM 921 N N . THR A 1 122 ? 36.614 21.561 81.322 1.00 71.74 154 THR A N 1
ATOM 922 C CA . THR A 1 122 ? 37.407 21.399 80.110 1.00 61.66 154 THR A CA 1
ATOM 923 C C . THR A 1 122 ? 36.602 20.873 78.933 1.00 58.21 154 THR A C 1
ATOM 924 O O . THR A 1 122 ? 37.075 20.974 77.795 1.00 54.90 154 THR A O 1
ATOM 928 N N . ALA A 1 123 ? 35.410 20.315 79.163 1.00 56.23 155 ALA A N 1
ATOM 929 C CA . ALA A 1 123 ? 34.587 19.852 78.052 1.00 54.85 155 ALA A CA 1
ATOM 930 C C . ALA A 1 123 ? 34.220 20.996 77.117 1.00 55.67 155 ALA A C 1
ATOM 931 O O . ALA A 1 123 ? 34.060 20.783 75.910 1.00 49.74 155 ALA A O 1
ATOM 933 N N . GLY A 1 124 ? 34.094 22.212 77.651 1.00 53.19 156 GLY A N 1
ATOM 934 C CA . GLY A 1 124 ? 33.783 23.377 76.836 1.00 51.37 156 GLY A CA 1
ATOM 935 C C . GLY A 1 124 ? 34.864 23.767 75.851 1.00 51.50 156 GLY A C 1
ATOM 936 O O . GLY A 1 124 ? 34.609 24.611 74.984 1.00 50.37 156 GLY A O 1
ATOM 937 N N . ILE A 1 125 ? 36.061 23.186 75.964 1.00 50.36 157 ILE A N 1
ATOM 938 C CA . ILE A 1 125 ? 37.091 23.408 74.951 1.00 44.03 157 ILE A CA 1
ATOM 939 C C . ILE A 1 125 ? 36.635 22.884 73.596 1.00 45.67 157 ILE A C 1
ATOM 940 O O . ILE A 1 125 ? 36.990 23.442 72.548 1.00 43.39 157 ILE A O 1
ATOM 945 N N . PHE A 1 126 ? 35.824 21.828 73.588 1.00 45.32 158 PHE A N 1
ATOM 946 C CA . PHE A 1 126 ? 35.506 21.111 72.359 1.00 44.49 158 PHE A CA 1
ATOM 947 C C . PHE A 1 126 ? 34.118 21.415 71.810 1.00 38.84 158 PHE A C 1
ATOM 948 O O . PHE A 1 126 ? 33.951 21.486 70.589 1.00 41.08 158 PHE A O 1
ATOM 956 N N . ALA A 1 127 ? 33.117 21.601 72.671 1.00 47.25 159 ALA A N 1
ATOM 957 C CA . ALA A 1 127 ? 31.746 21.819 72.224 1.00 46.06 159 ALA A CA 1
ATOM 958 C C . ALA A 1 127 ? 31.105 22.918 73.062 1.00 43.13 159 ALA A C 1
ATOM 959 O O . ALA A 1 127 ? 31.624 23.318 74.106 1.00 47.22 159 ALA A O 1
ATOM 961 N N . THR A 1 128 ? 29.959 23.407 72.590 1.00 46.12 160 THR A N 1
ATOM 962 C CA . THR A 1 128 ? 29.264 24.496 73.260 1.00 44.67 160 THR A CA 1
ATOM 963 C C . THR A 1 128 ? 28.391 23.973 74.393 1.00 49.05 160 THR A C 1
ATOM 964 O O . THR A 1 128 ? 27.872 22.854 74.343 1.00 52.86 160 THR A O 1
ATOM 968 N N . TYR A 1 129 ? 28.233 24.803 75.423 1.00 51.02 161 TYR A N 1
ATOM 969 C CA . TYR A 1 129 ? 27.374 24.499 76.558 1.00 55.18 161 TYR A CA 1
ATOM 970 C C . TYR A 1 129 ? 26.614 25.756 76.953 1.00 60.10 161 TYR A C 1
ATOM 971 O O . TYR A 1 129 ? 27.178 26.854 76.966 1.00 59.53 161 TYR A O 1
ATOM 980 N N . LEU A 1 130 ? 25.335 25.585 77.265 1.00 62.23 162 LEU A N 1
ATOM 981 C CA . LEU A 1 130 ? 24.483 26.718 77.591 1.00 64.06 162 LEU A CA 1
ATOM 982 C C . LEU A 1 130 ? 24.959 27.388 78.876 1.00 62.57 162 LEU A C 1
ATOM 983 O O . LEU A 1 130 ? 25.116 26.709 79.900 1.00 64.01 162 LEU A O 1
ATOM 988 N N . PRO A 1 131 ? 25.206 28.696 78.867 1.00 58.62 163 PRO A N 1
ATOM 989 C CA . PRO A 1 131 ? 25.388 29.410 80.133 1.00 59.35 163 PRO A CA 1
ATOM 990 C C . PRO A 1 131 ? 24.124 29.320 80.972 1.00 61.53 163 PRO A C 1
ATOM 991 O O . PRO A 1 131 ? 23.017 29.125 80.464 1.00 59.31 163 PRO A O 1
ATOM 995 N N . ASP A 1 132 ? 24.298 29.455 82.284 1.00 66.17 164 ASP A N 1
ATOM 996 C CA . ASP A 1 132 ? 23.178 29.199 83.178 1.00 72.55 164 ASP A CA 1
ATOM 997 C C . ASP A 1 132 ? 22.110 30.279 83.110 1.00 71.46 164 ASP A C 1
ATOM 998 O O . ASP A 1 132 ? 20.980 30.039 83.545 1.00 72.88 164 ASP A O 1
ATOM 1003 N N . HIS A 1 133 ? 22.425 31.453 82.568 1.00 69.56 165 HIS A N 1
ATOM 1004 C CA . HIS A 1 133 ? 21.398 32.471 82.401 1.00 69.96 165 HIS A CA 1
ATOM 1005 C C . HIS A 1 133 ? 20.466 32.178 81.233 1.00 69.61 165 HIS A C 1
ATOM 1006 O O . HIS A 1 133 ? 19.444 32.854 81.095 1.00 73.91 165 HIS A O 1
ATOM 1013 N N . MET A 1 134 ? 20.776 31.181 80.411 1.00 62.30 166 MET A N 1
ATOM 1014 C CA . MET A 1 134 ? 20.049 30.929 79.177 1.00 57.60 166 MET A CA 1
ATOM 1015 C C . MET A 1 134 ? 19.021 29.817 79.348 1.00 64.54 166 MET A C 1
ATOM 1016 O O . MET A 1 134 ? 19.211 28.879 80.126 1.00 64.26 166 MET A O 1
ATOM 1021 N N . THR A 1 135 ? 17.926 29.937 78.606 1.00 66.40 167 THR A N 1
ATOM 1022 C CA . THR A 1 135 ? 16.956 28.867 78.435 1.00 67.25 167 THR A CA 1
ATOM 1023 C C . THR A 1 135 ? 17.223 28.148 77.118 1.00 64.39 167 THR A C 1
ATOM 1024 O O . THR A 1 135 ? 17.868 28.683 76.212 1.00 56.36 167 THR A O 1
ATOM 1028 N N . LEU A 1 136 ? 16.721 26.917 77.017 1.00 65.04 168 LEU A N 1
ATOM 1029 C CA . LEU A 1 136 ? 16.947 26.151 75.796 1.00 66.47 168 LEU A CA 1
ATOM 1030 C C . LEU A 1 136 ? 16.215 26.772 74.612 1.00 59.13 168 LEU A C 1
ATOM 1031 O O . LEU A 1 136 ? 16.715 26.739 73.482 1.00 54.70 168 LEU A O 1
ATOM 1036 N N . TRP A 1 137 ? 15.037 27.353 74.851 1.00 59.12 169 TRP A N 1
ATOM 1037 C CA . TRP A 1 137 ? 14.310 28.023 73.776 1.00 65.04 169 TRP A CA 1
ATOM 1038 C C . TRP A 1 137 ? 15.100 29.211 73.240 1.00 63.33 169 TRP A C 1
ATOM 1039 O O . TRP A 1 137 ? 15.267 29.364 72.024 1.00 62.03 169 TRP A O 1
ATOM 1050 N N . ARG A 1 138 ? 15.590 30.072 74.135 1.00 63.23 170 ARG A N 1
ATOM 1051 C CA . ARG A 1 138 ? 16.364 31.221 73.677 1.00 64.86 170 ARG A CA 1
ATOM 1052 C C . ARG A 1 138 ? 17.709 30.797 73.103 1.00 54.57 170 ARG A C 1
ATOM 1053 O O . ARG A 1 138 ? 18.270 31.504 72.260 1.00 47.80 170 ARG A O 1
ATOM 1061 N N . GLY A 1 139 ? 18.243 29.657 73.545 1.00 52.29 171 GLY A N 1
ATOM 1062 C CA . GLY A 1 139 ? 19.433 29.120 72.906 1.00 49.50 171 GLY 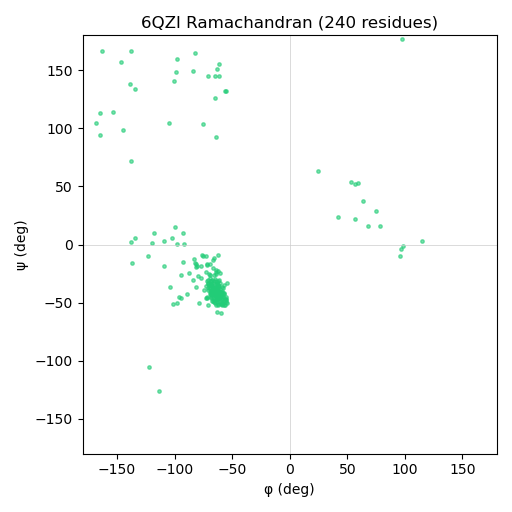A CA 1
ATOM 1063 C C . GLY A 1 139 ? 19.158 28.646 71.493 1.00 49.22 171 GLY A C 1
ATOM 1064 O O . GLY A 1 139 ? 19.971 28.859 70.587 1.00 47.92 171 GLY A O 1
ATOM 1065 N N . PHE A 1 140 ? 18.013 27.991 71.285 1.00 51.70 172 PHE A N 1
ATOM 1066 C CA . PHE A 1 140 ? 17.593 27.640 69.933 1.00 50.10 172 PHE A CA 1
ATOM 1067 C C . PHE A 1 140 ? 17.449 28.889 69.074 1.00 49.20 172 PHE A C 1
ATOM 1068 O O . PHE A 1 140 ? 17.934 28.938 67.937 1.00 45.32 172 PHE A O 1
ATOM 1076 N N . LEU A 1 141 ? 16.786 29.914 69.614 1.00 52.43 173 LEU A N 1
ATOM 1077 C CA . LEU A 1 141 ? 16.582 31.154 68.872 1.00 54.09 173 LEU A CA 1
ATOM 1078 C C . LEU A 1 141 ? 17.908 31.789 68.477 1.00 50.53 173 LEU A C 1
ATOM 1079 O O . LEU A 1 141 ? 18.053 32.294 67.358 1.00 51.71 173 LEU A O 1
ATOM 1084 N N . ASN A 1 142 ? 18.887 31.774 69.384 1.00 49.83 174 ASN A N 1
ATOM 1085 C CA . ASN A 1 142 ? 20.190 32.356 69.081 1.00 48.18 174 ASN A CA 1
ATOM 1086 C C . ASN A 1 142 ? 20.893 31.584 67.972 1.00 45.97 174 ASN A C 1
ATOM 1087 O O . ASN A 1 142 ? 21.363 32.176 66.994 1.00 43.55 174 ASN A O 1
ATOM 1092 N N . GLU A 1 143 ? 20.971 30.257 68.104 1.00 45.57 175 GLU A N 1
ATOM 1093 C CA . GLU A 1 143 ? 21.686 29.462 67.109 1.00 46.55 175 GLU A CA 1
ATOM 1094 C C . GLU A 1 143 ? 21.044 29.587 65.733 1.00 46.33 175 GLU A C 1
ATOM 1095 O O . GLU A 1 143 ? 21.746 29.644 64.716 1.00 45.09 175 GLU A O 1
ATOM 1101 N N . ALA A 1 144 ? 19.710 29.639 65.679 1.00 43.17 176 ALA A N 1
ATOM 1102 C CA . ALA A 1 144 ? 19.036 29.827 64.399 1.00 41.87 176 ALA A CA 1
ATOM 1103 C C . ALA A 1 144 ? 19.342 31.202 63.815 1.00 44.95 176 ALA A C 1
ATOM 1104 O O . ALA A 1 144 ? 19.731 31.320 62.648 1.00 46.30 176 ALA A O 1
ATOM 1106 N N . TRP A 1 145 ? 19.183 32.257 64.617 1.00 43.95 177 TRP A N 1
ATOM 1107 C CA . TRP A 1 145 ? 19.370 33.607 64.092 1.00 44.60 177 TRP A CA 1
ATOM 1108 C C . TRP A 1 145 ? 20.818 33.853 63.693 1.00 41.57 177 TRP A C 1
ATOM 1109 O O . TRP A 1 145 ? 21.087 34.465 62.653 1.00 42.25 177 TRP A O 1
ATOM 1120 N N . LEU A 1 146 ? 21.763 33.377 64.503 1.00 41.75 178 LEU A N 1
ATOM 1121 C CA . LEU A 1 146 ? 23.173 33.599 64.201 1.00 38.92 178 LEU A CA 1
ATOM 1122 C C . LEU A 1 146 ? 23.588 32.862 62.935 1.00 40.88 178 LEU A C 1
ATOM 1123 O O . LEU A 1 146 ? 24.361 33.391 62.128 1.00 43.18 178 LEU A O 1
ATOM 1128 N N . THR A 1 147 ? 23.093 31.635 62.746 1.00 39.86 179 THR A N 1
ATOM 1129 C CA . THR A 1 147 ? 23.383 30.918 61.508 1.00 40.73 179 THR A CA 1
ATOM 1130 C C . THR A 1 147 ? 22.689 31.572 60.321 1.00 40.72 179 THR A C 1
ATOM 1131 O O . THR A 1 147 ? 23.207 31.528 59.199 1.00 41.20 179 THR A O 1
ATOM 1135 N N . GLY A 1 148 ? 21.522 32.179 60.547 1.00 44.10 180 GLY A N 1
ATOM 1136 C CA . GLY A 1 148 ? 20.906 32.979 59.504 1.00 43.93 180 GLY A CA 1
ATOM 1137 C C . GLY A 1 148 ? 21.761 34.166 59.107 1.00 40.21 180 GLY A C 1
ATOM 1138 O O . GLY A 1 148 ? 21.924 34.456 57.919 1.00 44.45 180 GLY A O 1
ATOM 1139 N N . MET A 1 149 ? 22.319 34.870 60.096 1.00 40.63 181 MET A N 1
ATOM 1140 C CA . MET A 1 149 ? 23.238 35.965 59.797 1.00 43.07 181 M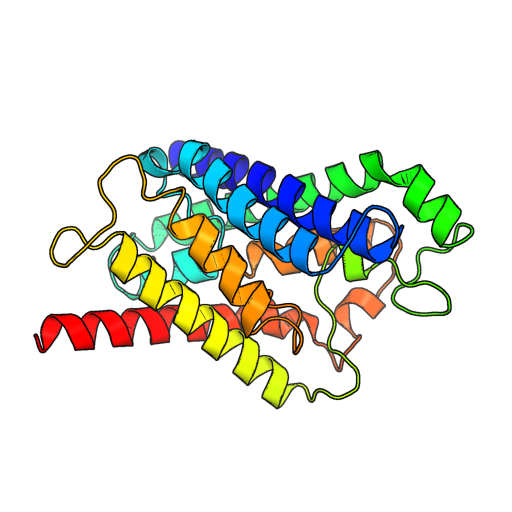ET A CA 1
ATOM 1141 C C . MET A 1 149 ? 24.438 35.468 59.005 1.00 44.68 181 MET A C 1
ATOM 1142 O O . MET A 1 149 ? 24.893 36.133 58.065 1.00 38.25 181 MET A O 1
ATOM 1147 N N . LEU A 1 150 ? 24.967 34.300 59.375 1.00 41.27 182 LEU A N 1
ATOM 1148 C CA . LEU A 1 150 ? 26.099 33.728 58.654 1.00 40.66 182 LEU A CA 1
ATOM 1149 C C . LEU A 1 150 ? 25.751 33.483 57.190 1.00 42.05 182 LEU A C 1
ATOM 1150 O O . LEU A 1 150 ? 26.480 33.906 56.286 1.00 41.01 182 LEU A O 1
ATOM 1155 N N . GLN A 1 151 ? 24.628 32.808 56.936 1.00 39.40 183 GLN A N 1
ATOM 1156 C CA . GLN A 1 151 ? 24.302 32.427 55.566 1.00 38.78 183 GLN A CA 1
ATOM 1157 C C . GLN A 1 151 ? 23.996 33.647 54.703 1.00 45.88 183 GLN A C 1
ATOM 1158 O O . GLN A 1 151 ? 24.403 33.707 53.535 1.00 42.30 183 GLN A O 1
ATOM 1164 N N . LEU A 1 152 ? 23.285 34.631 55.257 1.00 44.20 184 LEU A N 1
ATOM 1165 C CA . LEU A 1 152 ? 22.958 35.826 54.486 1.00 41.63 184 LEU A CA 1
ATOM 1166 C C . LEU A 1 152 ? 24.218 36.587 54.094 1.00 40.70 184 LEU A C 1
ATOM 1167 O O . LEU A 1 152 ? 24.371 37.007 52.942 1.00 41.58 184 LEU A O 1
ATOM 1172 N N . CYS A 1 153 ? 25.135 36.778 55.049 1.00 42.41 185 CYS A N 1
ATOM 1173 C CA . CYS A 1 153 ? 26.370 37.486 54.737 1.00 42.76 185 CYS A CA 1
ATOM 1174 C C . CYS A 1 153 ? 27.298 36.655 53.860 1.00 40.70 185 CYS A C 1
ATOM 1175 O O . CYS A 1 153 ? 28.011 37.216 53.023 1.00 43.15 185 CYS A O 1
ATOM 1178 N N . LEU A 1 154 ? 27.315 35.331 54.033 1.00 42.52 186 LEU A N 1
ATOM 1179 C CA . LEU A 1 154 ? 28.077 34.478 53.124 1.00 44.13 186 LEU A CA 1
ATOM 1180 C C . LEU A 1 154 ? 27.633 34.700 51.686 1.00 45.81 186 LEU A C 1
ATOM 1181 O O . LEU A 1 154 ? 28.461 34.859 50.782 1.00 47.29 186 LEU A O 1
ATOM 1186 N N . PHE A 1 155 ? 26.317 34.717 51.460 1.00 42.55 187 PHE A N 1
ATOM 1187 C CA . PHE A 1 155 ? 25.797 34.974 50.123 1.00 41.87 187 PHE A CA 1
ATOM 1188 C C . PHE A 1 155 ? 26.225 36.348 49.622 1.00 43.00 187 PHE A C 1
ATOM 1189 O O . PHE A 1 155 ? 26.655 36.490 48.472 1.00 47.36 187 PHE A O 1
ATOM 1197 N N . ALA A 1 156 ? 26.121 37.370 50.473 1.00 42.53 188 ALA A N 1
ATOM 1198 C CA . ALA A 1 156 ? 26.452 38.727 50.049 1.00 43.74 188 ALA A CA 1
ATOM 1199 C C . ALA A 1 156 ? 27.928 38.855 49.687 1.00 43.78 188 ALA A C 1
ATOM 1200 O O . ALA A 1 156 ? 28.285 39.573 48.747 1.00 44.59 188 ALA A O 1
ATOM 1202 N N . ILE A 1 157 ? 28.802 38.165 50.424 1.00 43.39 189 ILE A N 1
ATOM 1203 C CA . ILE A 1 157 ? 30.236 38.273 50.169 1.00 39.56 189 ILE A CA 1
ATOM 1204 C C . ILE A 1 157 ? 30.611 37.594 48.858 1.00 42.94 189 ILE A C 1
ATOM 1205 O O . ILE A 1 157 ? 31.552 38.021 48.176 1.00 46.41 189 ILE A O 1
ATOM 1210 N N . THR A 1 158 ? 29.885 36.550 48.468 1.00 43.26 190 THR A N 1
ATOM 1211 C CA . THR A 1 158 ? 30.248 35.753 47.305 1.00 43.04 190 THR A CA 1
ATOM 1212 C C . THR A 1 158 ? 29.309 35.932 46.118 1.00 48.98 190 THR A C 1
ATOM 1213 O O . THR A 1 158 ? 29.505 35.271 45.091 1.00 51.32 190 THR A O 1
ATOM 1217 N N . ASP A 1 159 ? 28.313 36.812 46.213 1.00 49.47 191 ASP A N 1
ATOM 1218 C CA . ASP A 1 159 ? 27.326 36.991 45.145 1.00 51.45 191 ASP A CA 1
ATOM 1219 C C . ASP A 1 159 ? 27.957 37.777 44.002 1.00 53.42 191 ASP A C 1
ATOM 1220 O O . ASP A 1 159 ? 28.092 39.000 44.071 1.00 55.60 191 ASP A O 1
ATOM 1225 N N . GLN A 1 160 ? 28.311 37.070 42.925 1.00 52.28 192 GLN A N 1
ATOM 1226 C CA . GLN A 1 160 ? 28.928 37.689 41.757 1.00 56.10 192 GLN A CA 1
ATOM 1227 C C . GLN A 1 160 ? 27.995 38.636 41.017 1.00 59.93 192 GLN A C 1
ATOM 1228 O O . GLN A 1 160 ? 28.467 39.403 40.171 1.00 61.73 192 GLN A O 1
ATOM 1234 N N . GLU A 1 161 ? 26.696 38.603 41.301 1.00 57.93 193 GLU A N 1
ATOM 1235 C CA . GLU A 1 161 ? 25.735 39.477 40.645 1.00 58.15 193 GLU A CA 1
ATOM 1236 C C . GLU A 1 161 ? 25.320 40.652 41.520 1.00 56.63 193 GLU A C 1
ATOM 1237 O O . GLU A 1 161 ? 24.437 41.421 41.129 1.00 62.09 193 GLU A O 1
ATOM 1243 N N . ASN A 1 162 ? 25.934 40.809 42.692 1.00 53.39 194 ASN A N 1
ATOM 1244 C CA . ASN A 1 162 ? 25.618 41.937 43.560 1.00 50.42 194 ASN A CA 1
ATOM 1245 C C . ASN A 1 162 ? 26.876 42.751 43.845 1.00 44.74 194 ASN A C 1
ATOM 1246 O O . ASN A 1 162 ? 27.349 43.488 42.975 1.00 52.88 194 ASN A O 1
ATOM 1251 N N . ASN A 1 163 ? 27.426 42.636 45.055 1.00 45.08 195 ASN A N 1
ATOM 1252 C CA . ASN A 1 163 ? 28.623 43.383 45.448 1.00 48.19 195 ASN A CA 1
ATOM 1253 C C . ASN A 1 163 ? 29.557 42.468 46.236 1.00 43.81 195 ASN A C 1
ATOM 1254 O O . ASN A 1 163 ? 29.729 42.616 47.447 1.00 44.35 195 ASN A O 1
ATOM 1259 N N . PRO A 1 164 ? 30.192 41.525 45.552 1.00 43.80 196 PRO A N 1
ATOM 1260 C CA . PRO A 1 164 ? 31.002 40.525 46.256 1.00 43.89 196 PRO A CA 1
ATOM 1261 C C . PRO A 1 164 ? 32.388 41.060 46.585 1.00 43.55 196 PRO A C 1
ATOM 1262 O O . PRO A 1 164 ? 32.842 42.078 46.059 1.00 42.49 196 PRO A O 1
ATOM 1266 N N . ALA A 1 165 ? 33.060 40.344 47.482 1.00 41.73 197 ALA A N 1
ATOM 1267 C CA . ALA A 1 165 ? 34.479 40.577 47.696 1.00 41.08 197 ALA A CA 1
ATOM 1268 C C . ALA A 1 165 ? 35.241 40.295 46.408 1.00 45.02 197 ALA A C 1
ATOM 1269 O O . ALA A 1 165 ? 34.875 39.413 45.628 1.00 48.77 197 ALA A O 1
ATOM 1271 N N . LEU A 1 166 ? 36.297 41.066 46.178 1.00 45.88 198 LEU A N 1
ATOM 1272 C CA . LEU A 1 166 ? 37.105 40.862 44.984 1.00 47.13 198 LEU A CA 1
ATOM 1273 C C . LEU A 1 166 ? 37.592 39.416 44.946 1.00 44.99 198 LEU A C 1
ATOM 1274 O O . LEU A 1 166 ? 38.054 38.898 45.973 1.00 44.54 198 LEU A O 1
ATOM 1279 N N . PRO A 1 167 ? 37.455 38.722 43.816 1.00 49.25 199 PRO A N 1
ATOM 1280 C CA . PRO A 1 167 ? 37.902 37.325 43.745 1.00 51.59 199 PRO A CA 1
ATOM 1281 C C . PRO A 1 167 ? 39.361 37.183 44.148 1.00 49.91 199 PRO A C 1
ATOM 1282 O O . PRO A 1 167 ? 40.231 37.930 43.689 1.00 48.72 199 PRO A O 1
ATOM 1286 N N . GLY A 1 168 ? 39.624 36.215 45.020 1.00 45.64 200 GLY A N 1
ATOM 1287 C CA . GLY A 1 168 ? 40.932 36.044 45.612 1.00 45.96 200 GLY A CA 1
ATOM 1288 C C . GLY A 1 168 ? 41.077 36.667 46.980 1.00 48.04 200 GLY A C 1
ATOM 1289 O O . GLY A 1 168 ? 42.141 36.529 47.595 1.00 51.57 200 GLY A O 1
ATOM 1290 N N . THR A 1 169 ? 40.045 37.361 47.469 1.00 43.26 201 THR A N 1
ATOM 1291 C CA . THR A 1 169 ? 40.031 37.900 48.820 1.00 43.57 201 THR A CA 1
ATOM 1292 C C . THR A 1 169 ? 38.810 37.473 49.623 1.00 41.40 201 THR A C 1
ATOM 1293 O O . THR A 1 169 ? 38.674 37.901 50.774 1.00 40.31 201 THR A O 1
ATOM 1297 N N A GLU A 1 170 ? 37.922 36.651 49.052 0.70 39.83 202 GLU A N 1
ATOM 1298 N N B GLU A 1 170 ? 37.925 36.643 49.065 0.30 40.11 202 GLU A N 1
ATOM 1299 C CA A GLU A 1 170 ? 36.707 36.258 49.761 0.70 41.43 202 GLU A CA 1
ATOM 1300 C CA B GLU A 1 170 ? 36.706 36.292 49.788 0.30 40.87 202 GLU A CA 1
ATOM 1301 C C A GLU A 1 170 ? 37.021 35.491 51.037 0.70 40.11 202 GLU A C 1
ATOM 1302 C C B GLU A 1 170 ? 37.001 35.464 51.034 0.30 40.02 202 GLU A C 1
ATOM 1303 O O A GLU A 1 170 ? 36.287 35.606 52.025 0.70 39.64 202 GLU A O 1
ATOM 1304 O O B GLU A 1 170 ? 36.235 35.519 52.002 0.30 39.15 202 GLU A O 1
ATOM 1315 N N . ALA A 1 171 ? 38.096 34.698 51.035 1.00 40.17 203 ALA A N 1
ATOM 1316 C CA . ALA A 1 171 ? 38.460 33.937 52.230 1.00 39.39 203 ALA A CA 1
ATOM 1317 C C . ALA A 1 171 ? 38.703 34.860 53.417 1.00 34.53 203 ALA A C 1
ATOM 1318 O O . ALA A 1 171 ? 38.323 34.546 54.553 1.00 37.12 203 ALA A O 1
ATOM 1320 N N . LEU A 1 172 ? 39.330 36.009 53.170 1.00 36.05 204 LEU A N 1
ATOM 1321 C CA A LEU A 1 172 ? 39.582 36.970 54.240 0.57 35.82 204 LEU A CA 1
ATOM 1322 C CA B LEU A 1 172 ? 39.582 36.959 54.246 0.43 35.79 204 LEU A CA 1
ATOM 1323 C C . LEU A 1 172 ? 38.281 37.554 54.769 1.00 37.06 204 LEU A C 1
ATOM 1324 O O . LEU A 1 172 ? 38.062 37.621 55.984 1.00 39.95 204 LEU A O 1
ATOM 1333 N N . VAL A 1 173 ? 37.401 37.989 53.863 1.00 37.96 205 VAL A N 1
ATOM 1334 C CA . VAL A 1 173 ? 36.162 38.638 54.280 1.00 36.55 205 VAL A CA 1
ATOM 1335 C C . VAL A 1 173 ? 35.249 37.646 54.990 1.00 36.55 205 VAL A C 1
ATOM 1336 O O . VAL A 1 173 ? 34.608 37.983 55.990 1.00 34.27 205 VAL A O 1
ATOM 1340 N N . ILE A 1 174 ? 35.162 36.415 54.477 1.00 37.56 206 ILE A N 1
ATOM 1341 C CA . ILE A 1 174 ? 34.391 35.378 55.158 1.00 35.14 206 ILE A CA 1
ATOM 1342 C C . ILE A 1 174 ? 34.943 35.141 56.557 1.00 38.08 206 ILE A C 1
ATOM 1343 O O . ILE A 1 174 ? 34.186 34.996 57.525 1.00 38.50 206 ILE A O 1
ATOM 1348 N N . GLY A 1 175 ? 36.269 35.105 56.687 1.00 36.61 207 GLY A N 1
ATOM 1349 C CA . GLY A 1 175 ? 36.861 34.953 58.007 1.00 35.12 207 GLY A CA 1
ATOM 1350 C C . GLY A 1 175 ? 36.466 36.071 58.952 1.00 36.83 207 GLY A C 1
ATOM 1351 O O . GLY A 1 175 ? 36.145 35.830 60.120 1.00 35.67 207 GLY A O 1
ATOM 1352 N N . ILE A 1 176 ? 36.467 37.309 58.457 1.00 36.30 208 ILE A N 1
ATOM 1353 C CA . ILE A 1 176 ? 36.073 38.445 59.287 1.00 32.49 208 ILE A CA 1
ATOM 1354 C C . ILE A 1 176 ? 34.619 38.312 59.720 1.00 31.29 208 ILE A C 1
ATOM 1355 O O . ILE A 1 176 ? 34.259 38.652 60.853 1.00 32.89 208 ILE A O 1
ATOM 1360 N N . LEU A 1 177 ? 33.759 37.822 58.824 1.00 33.91 209 LEU A N 1
ATOM 1361 C CA . LEU A 1 177 ? 32.370 37.562 59.187 1.00 35.45 209 LEU A CA 1
ATOM 1362 C C . LEU A 1 177 ? 32.283 36.628 60.390 1.00 38.32 209 LEU A C 1
ATOM 1363 O O . LEU A 1 177 ? 31.548 36.894 61.348 1.00 38.20 209 LEU A O 1
ATOM 1368 N N . VAL A 1 178 ? 33.039 35.529 60.360 1.00 36.48 210 VAL A N 1
ATOM 1369 C CA . VAL A 1 178 ? 33.007 34.591 61.481 1.00 33.92 210 VAL A CA 1
ATOM 1370 C C . VAL A 1 178 ? 33.630 35.215 62.726 1.00 36.68 210 VAL A C 1
ATOM 1371 O O . VAL A 1 178 ? 33.216 34.911 63.855 1.00 37.95 210 VAL A O 1
ATOM 1375 N N . VAL A 1 179 ? 34.611 36.108 62.555 1.00 34.53 211 VAL A N 1
ATOM 1376 C CA . VAL A 1 179 ? 35.172 36.812 63.710 1.00 31.88 211 VAL A CA 1
ATOM 1377 C C . VAL A 1 179 ? 34.078 37.581 64.441 1.00 35.66 211 VAL A C 1
ATOM 1378 O O . VAL A 1 179 ? 33.903 37.441 65.657 1.00 36.42 211 VAL A O 1
ATOM 1382 N N . ILE A 1 180 ? 33.316 38.400 63.711 1.00 34.39 212 ILE A N 1
ATOM 1383 C CA . ILE A 1 180 ? 32.386 39.299 64.384 1.00 34.01 212 ILE A CA 1
ATOM 1384 C C . ILE A 1 180 ? 31.085 38.617 64.781 1.00 30.82 212 ILE A C 1
ATOM 1385 O O . ILE A 1 180 ? 30.372 39.139 65.642 1.00 33.46 212 ILE A O 1
ATOM 1390 N N . ILE A 1 181 ? 30.733 37.479 64.180 1.00 35.90 213 ILE A N 1
ATOM 1391 C CA . ILE A 1 181 ? 29.648 36.696 64.763 1.00 38.63 213 ILE A CA 1
ATOM 1392 C C . ILE A 1 181 ? 30.005 36.321 66.194 1.00 38.91 213 ILE A C 1
ATOM 1393 O O . ILE A 1 181 ? 29.170 36.400 67.104 1.00 37.50 213 ILE A O 1
ATOM 1398 N N . GLY A 1 182 ? 31.269 35.963 66.426 1.00 36.88 214 GLY A N 1
ATOM 1399 C CA . GLY A 1 182 ? 31.723 35.725 67.786 1.00 33.12 214 GLY A CA 1
ATOM 1400 C C . GLY A 1 182 ? 31.779 36.991 68.620 1.00 36.85 214 GLY A C 1
ATOM 1401 O O . GLY A 1 182 ? 31.322 37.008 69.766 1.00 37.07 214 GLY A O 1
ATOM 1402 N N . VAL A 1 183 ? 32.331 38.068 68.058 1.00 32.59 215 VAL A N 1
ATOM 1403 C CA . VAL A 1 183 ? 32.463 39.316 68.811 1.00 34.06 215 VAL A CA 1
ATOM 1404 C C . VAL A 1 183 ? 31.095 39.831 69.243 1.00 31.14 215 VAL A C 1
ATOM 1405 O O . VAL A 1 183 ? 30.906 40.247 70.391 1.00 35.69 215 VAL A O 1
ATOM 1409 N N . SER A 1 184 ? 30.124 39.813 68.329 1.00 36.05 216 SER A N 1
ATOM 1410 C CA . SER A 1 184 ? 28.848 40.489 68.536 1.00 40.53 216 SER A CA 1
ATOM 1411 C C . SER A 1 184 ? 27.748 39.599 69.093 1.00 39.29 216 SER A C 1
ATOM 1412 O O . SER A 1 184 ? 26.827 40.113 69.730 1.00 40.23 216 SER A O 1
ATOM 1415 N N . LEU A 1 185 ? 27.795 38.286 68.862 1.00 37.00 217 LEU A N 1
ATOM 1416 C CA . LEU A 1 185 ? 26.637 37.442 69.131 1.00 41.57 217 LEU A CA 1
ATOM 1417 C C . LEU A 1 185 ? 26.964 36.151 69.875 1.00 43.35 217 LEU A C 1
ATOM 1418 O O . LEU A 1 185 ? 26.063 35.330 70.081 1.00 43.58 217 LEU A O 1
ATOM 1423 N N . GLY A 1 186 ? 28.208 35.952 70.304 1.00 42.03 218 GLY A N 1
ATOM 1424 C CA . GLY A 1 186 ? 28.621 34.625 70.718 1.00 40.20 218 GLY A CA 1
ATOM 1425 C C . GLY A 1 186 ? 28.491 34.264 72.180 1.00 43.20 218 GLY A C 1
ATOM 1426 O O . GLY A 1 186 ? 28.565 33.076 72.509 1.00 44.74 218 GLY A O 1
ATOM 1427 N N . MET A 1 187 ? 28.304 35.235 73.078 1.00 41.12 219 MET A N 1
ATOM 1428 C CA . MET A 1 187 ? 28.337 34.924 74.505 1.00 45.77 219 MET A CA 1
ATOM 1429 C C . MET A 1 187 ? 27.115 34.146 74.973 1.00 48.66 219 MET A C 1
ATOM 1430 O O . MET A 1 187 ? 27.159 33.551 76.054 1.00 46.89 219 MET A O 1
ATOM 1435 N N . ASN A 1 188 ? 26.032 34.130 74.198 1.00 44.92 220 ASN A N 1
ATOM 1436 C CA . ASN A 1 188 ? 24.800 33.527 74.699 1.00 46.61 220 ASN A CA 1
ATOM 1437 C C . ASN A 1 188 ? 24.764 32.017 74.503 1.00 48.10 220 ASN A C 1
ATOM 1438 O O . ASN A 1 188 ? 24.140 31.313 75.303 1.00 54.00 220 ASN A O 1
ATOM 1443 N N . THR A 1 189 ? 25.407 31.500 73.452 1.00 48.34 221 THR A N 1
ATOM 1444 C CA . THR A 1 189 ? 25.399 30.065 73.193 1.00 54.14 221 THR A CA 1
ATOM 1445 C C . THR A 1 189 ? 26.751 29.509 72.771 1.00 53.25 221 THR A C 1
ATOM 1446 O O . THR A 1 189 ? 26.839 28.310 72.488 1.00 54.03 221 THR A O 1
ATOM 1450 N N . GLY A 1 190 ? 27.799 30.326 72.712 1.00 48.39 222 GLY A N 1
ATOM 1451 C CA . GLY A 1 190 ? 29.043 29.874 72.127 1.00 43.10 222 GLY A CA 1
ATOM 1452 C C . GLY A 1 190 ? 29.053 29.875 70.617 1.00 42.88 222 GLY A C 1
ATOM 1453 O O . GLY A 1 190 ? 29.944 29.264 70.018 1.00 43.10 222 GLY A O 1
ATOM 1454 N N . TYR A 1 191 ? 28.097 30.574 69.992 1.00 42.33 223 TYR A N 1
ATOM 1455 C CA . TYR A 1 191 ? 27.833 30.614 68.553 1.00 40.50 223 TYR A CA 1
ATOM 1456 C C . TYR A 1 191 ? 28.322 29.390 67.786 1.00 46.67 223 TYR A C 1
ATOM 1457 O O . TYR A 1 191 ? 29.176 29.505 66.903 1.00 40.23 223 TYR A O 1
ATOM 1466 N N . ALA A 1 192 ? 27.765 28.217 68.098 1.00 44.42 224 ALA A N 1
ATOM 1467 C CA . ALA A 1 192 ? 28.116 27.010 67.355 1.00 42.30 224 ALA A CA 1
ATOM 1468 C C . ALA A 1 192 ? 27.907 27.208 65.858 1.00 40.95 224 ALA A C 1
ATOM 1469 O O . ALA A 1 192 ? 28.801 26.921 65.053 1.00 43.81 224 ALA A O 1
ATOM 1471 N N . ILE A 1 193 ? 26.721 27.699 65.475 1.00 40.65 225 ILE A N 1
ATOM 1472 C CA . ILE A 1 193 ? 26.310 28.026 64.104 1.00 38.16 225 ILE A CA 1
ATOM 1473 C C . ILE A 1 193 ? 26.753 26.984 63.081 1.00 42.01 225 ILE A C 1
ATOM 1474 O O . ILE A 1 193 ? 26.837 27.276 61.883 1.00 41.94 225 ILE A O 1
ATOM 1479 N N . ASN A 1 194 ? 26.986 25.754 63.531 1.00 42.71 226 ASN A N 1
ATOM 1480 C CA . ASN A 1 194 ? 27.634 24.757 62.690 1.00 41.85 226 ASN A CA 1
ATOM 1481 C C . ASN A 1 194 ? 27.509 23.381 63.334 1.00 40.20 226 ASN A C 1
ATOM 1482 O O . ASN A 1 194 ? 28.214 23.090 64.309 1.00 42.59 226 ASN A O 1
ATOM 1487 N N . PRO A 1 195 ? 26.634 22.512 62.823 1.00 42.90 227 PRO A N 1
ATOM 1488 C CA . PRO A 1 195 ? 26.535 21.156 63.392 1.00 44.65 227 PRO A CA 1
ATOM 1489 C C . PRO A 1 195 ? 27.833 20.374 63.302 1.00 46.41 227 PRO A C 1
ATOM 1490 O O . PRO A 1 195 ? 28.124 19.565 64.192 1.00 46.97 227 PRO A O 1
ATOM 1494 N N . SER A 1 196 ? 28.627 20.593 62.252 1.00 46.54 228 SER A N 1
ATOM 1495 C CA . SER A 1 196 ? 29.896 19.890 62.110 1.00 46.00 228 SER A CA 1
ATOM 1496 C C . SER A 1 196 ? 30.950 20.392 63.089 1.00 43.00 228 SER A C 1
ATOM 1497 O O . SER A 1 196 ? 31.887 19.652 63.405 1.00 46.64 228 SER A O 1
ATOM 1500 N N . ARG A 1 197 ? 30.820 21.627 63.573 1.00 42.08 229 ARG A N 1
ATOM 1501 C CA . ARG A 1 197 ? 31.753 22.147 64.565 1.00 39.30 229 ARG A CA 1
ATOM 1502 C C . ARG A 1 197 ? 31.422 21.650 65.965 1.00 43.18 229 ARG A C 1
ATOM 1503 O O . ARG A 1 197 ? 32.316 21.556 66.816 1.00 42.29 229 ARG A O 1
ATOM 1511 N N . ASP A 1 198 ? 30.156 21.331 66.225 1.00 44.87 230 ASP A N 1
ATOM 1512 C CA . ASP A 1 198 ? 29.685 21.084 67.583 1.00 44.91 230 ASP A CA 1
ATOM 1513 C C . ASP A 1 198 ? 29.547 19.602 67.914 1.00 44.32 230 ASP A C 1
ATOM 1514 O O . ASP A 1 198 ? 30.063 19.145 68.938 1.00 46.27 230 ASP A O 1
ATOM 1519 N N . LEU A 1 199 ? 28.858 18.836 67.066 1.00 41.03 231 LEU A N 1
ATOM 1520 C CA . LEU A 1 199 ? 28.560 17.451 67.424 1.00 45.32 231 LEU A CA 1
ATOM 1521 C C . LEU A 1 199 ? 29.784 16.541 67.373 1.00 44.99 231 LEU A C 1
ATOM 1522 O O . LEU A 1 199 ? 29.961 15.736 68.304 1.00 47.85 231 LEU A O 1
ATOM 1527 N N . PRO A 1 200 ? 30.638 16.578 66.346 1.00 44.93 232 PRO A N 1
ATOM 1528 C CA . PRO A 1 200 ? 31.787 15.650 66.312 1.00 43.97 232 PRO A CA 1
ATOM 1529 C C . PRO A 1 200 ? 32.728 15.838 67.490 1.00 43.65 232 PRO A C 1
ATOM 1530 O O . PRO A 1 200 ? 33.148 14.839 68.097 1.00 46.12 232 PRO A O 1
ATOM 1534 N N . PRO A 1 201 ? 33.103 17.073 67.867 1.00 41.86 233 PRO A N 1
ATOM 1535 C CA . PRO A 1 201 ? 33.941 17.209 69.071 1.00 43.98 233 PRO A CA 1
ATOM 1536 C C . PRO A 1 201 ? 33.216 16.836 70.350 1.00 46.97 233 PRO A C 1
ATOM 1537 O O . PRO A 1 201 ? 33.859 16.373 71.300 1.00 50.48 233 PRO A O 1
ATOM 1541 N N . ARG A 1 202 ? 31.898 17.033 70.414 1.00 49.01 234 ARG A N 1
ATOM 1542 C CA . ARG A 1 202 ? 31.153 16.562 71.577 1.00 47.60 234 ARG A CA 1
ATOM 1543 C C . ARG A 1 202 ? 31.210 15.045 71.676 1.00 47.45 234 ARG A C 1
ATOM 1544 O O . ARG A 1 202 ? 31.412 14.493 72.763 1.00 49.02 234 ARG A O 1
ATOM 1552 N N . ILE A 1 203 ? 31.042 14.356 70.545 1.00 49.69 235 ILE A N 1
ATOM 1553 C CA . ILE A 1 203 ? 31.159 12.901 70.532 1.00 50.52 235 ILE A CA 1
ATOM 1554 C C . ILE A 1 203 ? 32.563 12.4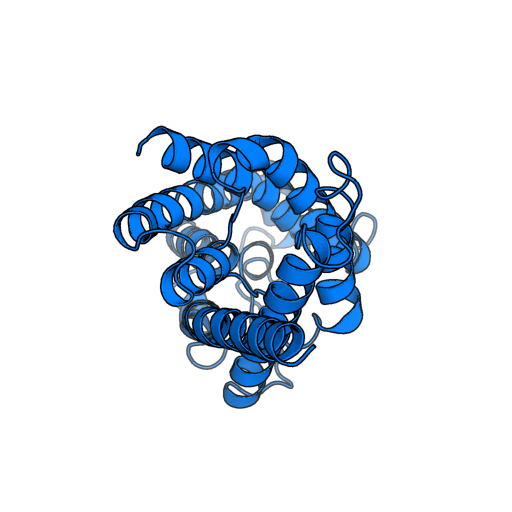80 70.947 1.00 50.67 235 ILE A C 1
ATOM 1555 O O . ILE A 1 203 ? 32.745 11.464 71.629 1.00 52.82 235 ILE A O 1
ATOM 1560 N N . PHE A 1 204 ? 33.577 13.262 70.564 1.00 55.09 236 PHE A N 1
ATOM 1561 C CA . PHE A 1 204 ? 34.940 12.928 70.964 1.00 53.49 236 PHE A CA 1
ATOM 1562 C C . PHE A 1 204 ? 35.097 12.974 72.478 1.00 54.19 236 PHE A C 1
ATOM 1563 O O . PHE A 1 204 ? 35.694 12.072 73.078 1.00 60.90 236 PHE A O 1
ATOM 1571 N N . THR A 1 205 ? 34.591 14.037 73.115 1.00 52.00 237 THR A N 1
ATOM 1572 C CA . THR A 1 205 ? 34.736 14.149 74.564 1.00 51.34 237 THR A CA 1
ATOM 1573 C C . THR A 1 205 ? 34.006 13.026 75.286 1.00 53.88 237 THR A C 1
ATOM 1574 O O . THR A 1 205 ? 34.458 12.576 76.345 1.00 58.88 237 THR A O 1
ATOM 1578 N N . PHE A 1 206 ? 32.882 12.562 74.736 1.00 53.39 238 PHE A N 1
ATOM 1579 C CA . PHE A 1 206 ? 32.206 11.403 75.314 1.00 56.08 238 PHE A CA 1
ATOM 1580 C C . PHE A 1 206 ? 33.097 10.170 75.241 1.00 57.96 238 PHE A C 1
ATOM 1581 O O . PHE A 1 206 ? 33.244 9.434 76.224 1.00 61.64 238 PHE A O 1
ATOM 1589 N N . ILE A 1 207 ? 33.714 9.938 74.080 1.00 64.11 239 ILE A N 1
ATOM 1590 C CA . ILE A 1 207 ? 34.610 8.797 73.927 1.00 68.41 239 ILE A CA 1
ATOM 1591 C C . ILE A 1 207 ? 35.871 8.982 74.762 1.00 65.47 239 ILE A C 1
ATOM 1592 O O . ILE A 1 207 ? 36.423 8.009 75.290 1.00 67.98 239 ILE A O 1
ATOM 1597 N N . ALA A 1 208 ? 36.341 10.223 74.910 1.00 62.95 240 ALA A N 1
ATOM 1598 C CA . ALA A 1 208 ? 37.582 10.481 75.629 1.00 62.64 240 ALA A CA 1
ATOM 1599 C C . ALA A 1 208 ? 37.436 10.360 77.139 1.00 68.92 240 ALA A C 1
ATOM 1600 O O . ALA A 1 208 ? 38.452 10.385 77.842 1.00 77.61 240 ALA A O 1
ATOM 1602 N N . GLY A 1 209 ? 36.217 10.236 77.655 1.00 68.93 241 GLY A N 1
ATOM 1603 C CA . GLY A 1 209 ? 36.005 10.010 79.076 1.00 69.69 241 GLY A CA 1
ATOM 1604 C C . GLY A 1 209 ? 35.296 11.126 79.815 1.00 66.21 241 GLY A C 1
ATOM 1605 O O . GLY A 1 209 ? 35.140 11.022 81.040 1.00 67.13 241 GLY A O 1
ATOM 1606 N N . TRP A 1 210 ? 34.854 12.195 79.148 1.00 60.48 242 TRP A N 1
ATOM 1607 C CA . TRP A 1 210 ? 34.131 13.252 79.843 1.00 65.14 242 TRP A CA 1
ATOM 1608 C C . TRP A 1 210 ? 32.751 12.813 80.317 1.00 71.28 242 TRP A C 1
ATOM 1609 O O . TRP A 1 210 ? 32.171 13.489 81.174 1.00 71.35 242 TRP A O 1
ATOM 1620 N N . GLY A 1 211 ? 32.214 11.718 79.785 1.00 74.86 243 GLY A N 1
ATOM 1621 C CA . GLY A 1 211 ? 31.009 11.120 80.317 1.00 74.45 243 GLY A CA 1
ATOM 1622 C C . GLY A 1 211 ? 29.753 11.521 79.567 1.00 74.62 243 GLY A C 1
ATOM 1623 O O . GLY A 1 211 ? 29.761 12.340 78.640 1.00 66.81 243 GLY A O 1
ATOM 1624 N N . LYS A 1 212 ? 28.644 10.919 80.003 1.00 91.78 244 LYS A N 1
ATOM 1625 C CA . LYS A 1 212 ? 27.327 11.121 79.406 1.00 80.93 244 LYS A CA 1
ATOM 1626 C C . LYS A 1 212 ? 26.863 12.570 79.463 1.00 78.24 244 LYS A C 1
ATOM 1627 O O . LYS A 1 212 ? 26.016 12.973 78.660 1.00 75.37 244 LYS A O 1
ATOM 1633 N N . GLN A 1 213 ? 27.376 13.353 80.406 1.00 80.67 245 GLN A N 1
ATOM 1634 C CA . GLN A 1 213 ? 26.844 14.687 80.649 1.00 80.41 245 GLN A CA 1
ATOM 1635 C C . GLN A 1 213 ? 27.208 15.686 79.557 1.00 78.07 245 GLN A C 1
ATOM 1636 O O . GLN A 1 213 ? 26.657 16.793 79.551 1.00 76.75 245 GLN A O 1
ATOM 1642 N N . VAL A 1 214 ? 28.100 15.331 78.630 1.00 71.34 246 VAL A N 1
ATOM 1643 C CA . VAL A 1 214 ? 28.353 16.212 77.496 1.00 68.97 246 VAL A CA 1
ATOM 1644 C C . VAL A 1 214 ? 27.110 16.347 76.632 1.00 67.07 246 VAL A C 1
ATOM 1645 O O . VAL A 1 214 ? 26.967 17.333 75.901 1.00 61.31 246 VAL A O 1
ATOM 1649 N N . PHE A 1 215 ? 26.194 15.382 76.708 1.00 70.68 247 PHE A N 1
ATOM 1650 C CA . PHE A 1 215 ? 24.939 15.419 75.967 1.00 69.48 247 PHE A CA 1
ATOM 1651 C C . PHE A 1 215 ? 23.785 15.968 76.798 1.00 72.24 247 PHE A C 1
ATOM 1652 O O . PHE A 1 215 ? 23.015 16.803 76.314 1.00 73.68 247 PHE A O 1
ATOM 1660 N N . SER A 1 216 ? 23.657 15.523 78.050 1.00 73.60 248 SER A N 1
ATOM 1661 C CA . SER A 1 216 ? 22.493 15.868 78.857 1.00 78.48 248 SER A CA 1
ATOM 1662 C C . SER A 1 216 ? 22.600 17.235 79.518 1.00 82.19 248 SER A C 1
ATOM 1663 O O . SER A 1 216 ? 21.579 17.760 79.978 1.00 86.78 248 SER A O 1
ATOM 1666 N N . ASN A 1 217 ? 23.796 17.819 79.584 1.00 80.61 249 ASN A N 1
ATOM 1667 C CA . ASN A 1 217 ? 23.942 19.132 80.198 1.00 82.32 249 ASN A CA 1
ATOM 1668 C C . ASN A 1 217 ? 23.151 20.171 79.412 1.00 73.48 249 ASN A C 1
ATOM 1669 O O . ASN A 1 217 ? 22.933 20.036 78.204 1.00 66.61 249 ASN A O 1
ATOM 1674 N N . GLY A 1 218 ? 22.707 21.207 80.116 1.00 77.85 250 GLY A N 1
ATOM 1675 C CA . GLY A 1 218 ? 21.930 22.253 79.472 1.00 77.72 250 GLY A CA 1
ATOM 1676 C C . GLY A 1 218 ? 20.606 21.765 78.930 1.00 70.42 250 GLY A C 1
ATOM 1677 O O . GLY A 1 218 ? 20.181 22.201 77.852 1.00 67.07 250 GLY A O 1
ATOM 1678 N N . GLU A 1 219 ? 19.952 20.848 79.648 1.00 76.22 251 GLU A N 1
ATOM 1679 C CA . GLU A 1 219 ? 18.636 20.330 79.274 1.00 83.23 251 GLU A CA 1
ATOM 1680 C C . GLU A 1 219 ? 18.676 19.672 77.896 1.00 70.91 251 GLU A C 1
ATOM 1681 O O . GLU A 1 219 ? 17.878 19.983 77.008 1.00 69.16 251 GLU A O 1
ATOM 1687 N N . ASN A 1 220 ? 19.617 18.737 77.732 1.00 69.83 252 ASN A N 1
ATOM 1688 C CA . ASN A 1 220 ? 19.873 18.072 76.453 1.00 66.39 252 ASN A CA 1
ATOM 1689 C C . ASN A 1 220 ? 20.195 19.097 75.365 1.00 66.98 252 ASN A C 1
ATOM 1690 O O . ASN A 1 220 ? 19.600 19.105 74.287 1.00 63.95 252 ASN A O 1
ATOM 1695 N N . TRP A 1 221 ? 21.159 19.969 75.659 1.00 67.19 253 TRP A N 1
ATOM 1696 C CA . TRP A 1 221 ? 21.516 21.034 74.726 1.00 56.97 253 TRP A CA 1
ATOM 1697 C C . TRP A 1 221 ? 22.089 20.500 73.420 1.00 53.75 253 TRP A C 1
ATOM 1698 O O . TRP A 1 221 ? 21.986 21.178 72.393 1.00 54.55 253 TRP A O 1
ATOM 1709 N N . TRP A 1 222 ? 22.645 19.283 73.431 1.00 54.58 254 TRP A N 1
ATOM 1710 C CA . TRP A 1 222 ? 23.471 18.796 72.326 1.00 53.42 254 TRP A CA 1
ATOM 1711 C C . TRP A 1 222 ? 22.774 18.858 70.970 1.00 50.29 254 TRP A C 1
ATOM 1712 O O . TRP A 1 222 ? 23.434 19.071 69.947 1.00 48.68 254 TRP A O 1
ATOM 1723 N N . TRP A 1 223 ? 21.456 18.662 70.927 1.00 52.99 255 TRP A N 1
ATOM 1724 C CA . TRP A 1 223 ? 20.789 18.584 69.631 1.00 50.79 255 TRP A CA 1
ATOM 1725 C C . TRP A 1 223 ? 20.513 19.950 69.017 1.00 49.92 255 TRP A C 1
ATOM 1726 O O . TRP A 1 223 ? 20.287 20.031 67.804 1.00 48.42 255 TRP A O 1
ATOM 1737 N N . VAL A 1 224 ? 20.528 21.018 69.808 1.00 50.39 256 VAL A N 1
ATOM 1738 C CA . VAL A 1 224 ? 20.173 22.340 69.295 1.00 48.53 256 VAL A CA 1
ATOM 1739 C C . VAL A 1 224 ? 21.216 22.834 68.293 1.00 46.81 256 VAL A C 1
ATOM 1740 O O . VAL A 1 224 ? 20.831 23.283 67.204 1.00 46.11 256 VAL A O 1
ATOM 1744 N N . PRO A 1 225 ? 22.525 22.774 68.577 1.00 47.30 257 PRO A N 1
ATOM 1745 C CA . PRO A 1 225 ? 23.503 23.162 67.544 1.00 45.30 257 PRO A CA 1
ATOM 1746 C C . PRO A 1 225 ? 23.461 22.285 66.304 1.00 50.31 257 PRO A C 1
ATOM 1747 O O . PRO A 1 225 ? 24.121 22.617 65.309 1.00 51.03 257 PRO A O 1
ATOM 1751 N N . VAL A 1 226 ? 22.719 21.182 66.326 1.00 52.90 258 VAL A N 1
ATOM 1752 C CA . VAL A 1 226 ? 22.537 20.376 65.125 1.00 52.48 258 VAL A CA 1
ATOM 1753 C C . VAL A 1 226 ? 21.336 20.850 64.316 1.00 53.03 258 VAL A C 1
ATOM 1754 O O . VAL A 1 226 ? 21.412 20.958 63.091 1.00 55.11 258 VAL A O 1
ATOM 1758 N N . VAL A 1 227 ? 20.223 21.157 64.978 1.00 52.44 259 VAL A N 1
ATOM 1759 C CA . VAL A 1 227 ? 18.967 21.430 64.281 1.00 51.50 259 VAL A CA 1
ATOM 1760 C C . VAL A 1 227 ? 18.769 22.921 64.038 1.00 49.01 259 VAL A C 1
ATOM 1761 O O . VAL A 1 227 ? 18.379 23.333 62.942 1.00 48.70 259 VAL A O 1
ATOM 1765 N N . ALA A 1 228 ? 19.006 23.748 65.054 1.00 47.59 260 ALA A N 1
ATOM 1766 C CA . ALA A 1 228 ? 18.765 25.181 64.902 1.00 47.18 260 ALA A CA 1
ATOM 1767 C C . ALA A 1 228 ? 19.589 25.818 63.787 1.00 52.19 260 ALA A C 1
ATOM 1768 O O . ALA A 1 228 ? 19.025 26.643 63.045 1.00 52.03 260 ALA A O 1
ATOM 1770 N N . PRO A 1 229 ? 20.879 25.509 63.603 1.00 48.79 261 PRO A N 1
ATOM 1771 C CA . PRO A 1 229 ? 21.597 26.093 62.458 1.00 42.20 261 PRO A CA 1
ATOM 1772 C C . PRO A 1 229 ? 21.054 25.659 61.109 1.00 47.78 261 PRO A C 1
ATOM 1773 O O . PRO A 1 229 ? 21.090 26.453 60.159 1.00 46.11 261 PRO A O 1
ATOM 1777 N N . LEU A 1 230 ? 20.564 24.422 60.985 1.00 46.00 262 LEU A N 1
ATOM 1778 C CA . LEU A 1 230 ? 19.961 23.994 59.725 1.00 49.50 262 LEU A CA 1
ATOM 1779 C C . LEU A 1 230 ? 18.815 24.918 59.337 1.00 51.12 262 LEU A C 1
ATOM 1780 O O . LEU A 1 230 ? 18.737 25.388 58.195 1.00 51.50 262 LEU A O 1
ATOM 1785 N N . LEU A 1 231 ? 17.918 25.194 60.285 1.00 52.41 263 LEU A N 1
ATOM 1786 C CA . LEU A 1 231 ? 16.801 26.093 60.020 1.00 52.26 263 LEU A CA 1
ATOM 1787 C C . LEU A 1 231 ? 17.282 27.519 59.784 1.00 52.12 263 LEU A C 1
ATOM 1788 O O . LEU A 1 231 ? 16.788 28.206 58.882 1.00 52.20 263 LEU A O 1
ATOM 1793 N N . GLY A 1 232 ? 18.242 27.980 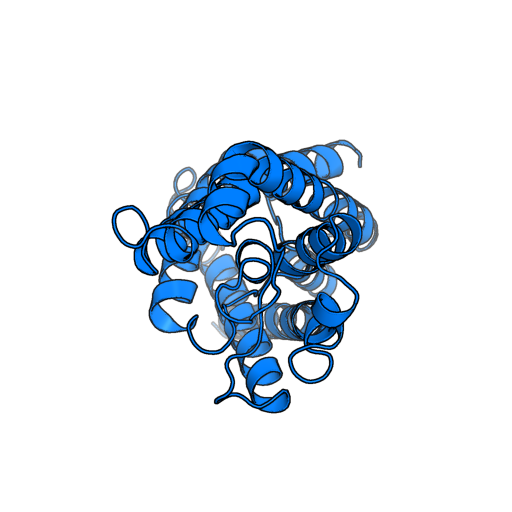60.588 1.00 48.11 264 GLY A N 1
ATOM 1794 C CA . GLY A 1 232 ? 18.706 29.352 60.458 1.00 47.27 264 GLY A CA 1
ATOM 1795 C C . GLY A 1 232 ? 19.392 29.613 59.132 1.00 48.41 264 GLY A C 1
ATOM 1796 O O . GLY A 1 232 ? 19.120 30.614 58.464 1.00 48.07 264 GLY A O 1
ATOM 1797 N N . ALA A 1 233 ? 20.291 28.711 58.731 1.00 43.29 265 ALA A N 1
ATOM 1798 C CA . ALA A 1 233 ? 20.984 28.876 57.457 1.00 47.41 265 ALA A CA 1
ATOM 1799 C C . ALA A 1 233 ? 19.999 28.932 56.298 1.00 50.85 265 ALA A C 1
ATOM 1800 O O . ALA A 1 233 ? 20.123 29.781 55.407 1.00 51.39 265 ALA A O 1
ATOM 1802 N N . TYR A 1 234 ? 19.006 28.040 56.298 1.00 50.16 266 TYR A N 1
ATOM 1803 C CA . TYR A 1 234 ? 18.008 28.047 55.233 1.00 48.98 266 TYR A CA 1
ATOM 1804 C C . TYR A 1 234 ? 17.230 29.356 55.216 1.00 49.74 266 TYR A C 1
ATOM 1805 O O . TYR A 1 234 ? 17.000 29.936 54.148 1.00 53.99 266 TYR A O 1
ATOM 1814 N N . LEU A 1 235 ? 16.819 29.837 56.390 1.00 49.76 267 LEU A N 1
ATOM 1815 C CA . LEU A 1 235 ? 16.045 31.072 56.458 1.00 54.15 267 LEU A CA 1
ATOM 1816 C C . LEU A 1 235 ? 16.889 32.279 56.066 1.00 53.41 267 LEU A C 1
ATOM 1817 O O . LEU A 1 235 ? 16.407 33.177 55.366 1.00 54.21 267 LEU A O 1
ATOM 1822 N N . GLY A 1 236 ? 18.145 32.323 56.514 1.00 48.13 268 GLY A N 1
ATOM 1823 C CA . GLY A 1 236 ? 19.017 33.419 56.123 1.00 47.95 268 GLY A CA 1
ATOM 1824 C C . GLY A 1 236 ? 19.276 33.449 54.630 1.00 50.46 268 GLY A C 1
ATOM 1825 O O . GLY A 1 236 ? 19.300 34.519 54.015 1.00 50.57 268 GLY A O 1
ATOM 1826 N N . GLY A 1 237 ? 19.467 32.276 54.024 1.00 49.93 269 GLY A N 1
ATOM 1827 C CA . GLY A 1 237 ? 19.623 32.220 52.580 1.00 48.36 269 GLY A CA 1
ATOM 1828 C C . GLY A 1 237 ? 18.360 32.621 51.844 1.00 55.34 269 GLY A C 1
ATOM 1829 O O . GLY A 1 237 ? 18.419 33.330 50.834 1.00 55.49 269 GLY A O 1
ATOM 1830 N N . ILE A 1 238 ? 17.201 32.173 52.335 1.00 53.82 270 ILE A N 1
ATOM 1831 C CA . ILE A 1 238 ? 15.928 32.555 51.727 1.00 55.54 270 ILE A CA 1
ATOM 1832 C C . ILE A 1 238 ? 15.760 34.069 51.757 1.00 50.53 270 ILE A C 1
ATOM 1833 O O . ILE A 1 238 ? 15.354 34.685 50.764 1.00 56.01 270 ILE A O 1
ATOM 1838 N N . ILE A 1 239 ? 16.085 34.690 52.893 1.00 46.33 271 ILE A N 1
ATOM 1839 C CA . ILE A 1 239 ? 15.911 36.133 53.035 1.00 50.86 271 ILE A CA 1
ATOM 1840 C C . ILE A 1 239 ? 16.802 36.883 52.053 1.00 52.41 271 ILE A C 1
ATOM 1841 O O . ILE A 1 239 ? 16.372 37.863 51.432 1.00 54.66 271 ILE A O 1
ATOM 1846 N N . TYR A 1 240 ? 18.052 36.438 51.884 1.00 48.48 272 TYR A N 1
ATOM 1847 C CA . TYR A 1 240 ? 18.925 37.099 50.917 1.00 48.91 272 TYR A CA 1
ATOM 1848 C C . TYR A 1 240 ? 18.378 36.965 49.500 1.00 56.12 272 TYR A C 1
ATOM 1849 O O . TYR A 1 240 ? 18.349 37.943 48.743 1.00 59.49 272 TYR A O 1
ATOM 1858 N N . LEU A 1 241 ? 17.936 35.762 49.124 1.00 54.45 273 LEU A N 1
ATOM 1859 C CA . LEU A 1 241 ? 17.433 35.552 47.769 1.00 60.02 273 LEU A CA 1
ATOM 1860 C C . LEU A 1 241 ? 16.172 36.369 47.514 1.00 61.42 273 LEU A C 1
ATOM 1861 O O . LEU A 1 241 ? 16.025 36.981 46.449 1.00 63.98 273 LEU A O 1
ATOM 1866 N N . VAL A 1 242 ? 15.250 36.389 48.479 1.00 59.65 274 VAL A N 1
ATOM 1867 C CA . VAL A 1 242 ? 14.064 37.233 48.354 1.00 63.53 274 VAL A CA 1
ATOM 1868 C C . VAL A 1 242 ? 14.468 38.698 48.280 1.00 63.04 274 VAL A C 1
ATOM 1869 O O . VAL A 1 242 ? 13.860 39.493 47.554 1.00 66.22 274 VAL A O 1
ATOM 1873 N N . PHE A 1 243 ? 15.515 39.073 49.018 1.00 58.07 275 PHE A N 1
ATOM 1874 C CA . PHE A 1 243 ? 16.010 40.444 48.977 1.00 57.17 275 PHE A CA 1
ATOM 1875 C C . PHE A 1 243 ? 16.538 40.793 47.590 1.00 58.50 275 PHE A C 1
ATOM 1876 O O . PHE A 1 243 ? 16.145 41.806 47.000 1.00 60.39 275 PHE A O 1
ATOM 1884 N N . ILE A 1 244 ? 17.426 39.956 47.049 1.00 61.96 276 ILE A N 1
ATOM 1885 C CA . ILE A 1 244 ? 18.004 40.232 45.736 1.00 68.91 276 ILE A CA 1
ATOM 1886 C C . ILE A 1 244 ? 16.949 40.104 44.645 1.00 69.80 276 ILE A C 1
ATOM 1887 O O . ILE A 1 244 ? 16.879 40.935 43.730 1.00 72.51 276 ILE A O 1
ATOM 1892 N N . GLY A 1 245 ? 16.110 39.069 44.722 1.00 65.33 277 GLY A N 1
ATOM 1893 C CA . GLY A 1 245 ? 15.053 38.912 43.736 1.00 62.46 277 GLY A CA 1
ATOM 1894 C C . GLY A 1 245 ? 14.138 40.119 43.667 1.00 82.54 277 GLY A C 1
ATOM 1895 O O . GLY A 1 245 ? 13.661 40.490 42.592 1.00 83.38 277 GLY A O 1
ATOM 1896 N N . SER A 1 246 ? 13.890 40.757 44.812 1.00 80.44 278 SER A N 1
ATOM 1897 C CA . SER A 1 246 ? 13.066 41.957 44.842 1.00 85.88 278 SER A CA 1
ATOM 1898 C C . SER A 1 246 ? 13.811 43.193 44.356 1.00 90.79 278 SER A C 1
ATOM 1899 O O . SER A 1 246 ? 13.168 44.188 44.006 1.00 95.05 278 SER A O 1
ATOM 1902 N N . THR A 1 247 ? 15.140 43.155 44.327 1.00 91.09 279 THR A N 1
ATOM 1903 C CA . THR A 1 247 ? 15.927 44.264 43.797 1.00 94.40 279 THR A CA 1
ATOM 1904 C C . THR A 1 247 ? 16.340 43.994 42.353 1.00 99.50 279 THR A C 1
ATOM 1905 O O . THR A 1 247 ? 15.581 43.411 41.579 1.00 101.68 279 THR A O 1
#

Sequence (247 aa):
MVREFLAEFMSTYVMMVFGLGSVAHMVLNKKYGSYLGVNLGFGFGVTMGVHVAGRISGAHMNAAVTFANCALGRVPWRKFPVYVLGQFLLGSFLAAATIYSLFYTAILHFSGGQLMVTGPVATAGIFATYLPDHMTLWRGFLNEAWLTGMLQLCLFAITDQENNPALPGTEEALLVIGILVVIIGVSLGMNTGYAINPSRDLPPRIFTFIAGWGKQVFSNGENWWWVPVVAPLLGAYLGGIIYLVFIGST

Foldseek 3Di:
DVQQLQLLQVLLLQLLLQQLLQLQQVQLDVVRHDLLSNLLSNLLSQLVSCVRCCVRNNSQLFLLLVLLCCVVPNDPPVCSVSNLVSSLNSLLVSLVVSCVVCVVSCCVRVVNDQECDDPGHDLCSQAKAADPVDALVVLLVLLLQLLLQLLLVLCVQPVPPHDHDDPPCSSVVSSVSSSVSSVPRQPGINNLLGLSRHQSSLVNSCVVPNHPCSQPHNNRSRCSNVPSSNNNNNVSNVVNCVVVVVD

B-factor: mean 59.89, std 28.11, range [30.82, 254.48]

Organism: Homo sapiens (NCBI:txid9606)

Nearest PDB structures (foldseek):
  8amw-assembly1_C  TM=9.939E-01  e=2.544E-31  Homo sapiens
  6kxw-assembly1_A  TM=9.825E-01  e=7.272E-29  Homo sapiens
  6kxw-assembly1_C  TM=9.808E-01  e=9.587E-28  Homo sapiens
  6n1g-assembly1_A  TM=9.509E-01  e=9.540E-29  Homo sapiens
  6f7h-assembly1_A  TM=9.636E-01  e=9.110E-20  Homo sapiens

Solvent-accessible surface area: 11368 Å² total; per-residue (Å²): 107,100,159,25,43,94,7,0,41,84,0,0,60,35,4,0,32,103,0,0,8,17,10,0,76,71,41,25,55,189,158,148,15,56,80,104,27,7,2,76,16,15,0,72,2,14,1,88,0,25,122,55,0,24,234,71,10,42,7,25,7,7,4,0,8,0,54,0,13,5,38,30,70,137,24,56,128,148,32,46,82,28,7,25,98,0,0,53,76,0,0,57,81,0,0,32,34,2,42,77,126,38,92,104,40,0,56,161,62,6,68,45,107,45,42,16,100,44,116,41,31,0,0,28,0,0,1,7,43,20,41,151,117,22,71,40,156,127,0,45,59,24,0,12,171,5,0,10,84,8,2,54,32,26,13,32,20,57,29,118,165,72,123,38,17,134,88,67,49,39,6,94,53,16,0,85,13,12,14,88,5,0,79,80,59,3,144,42,0,32,14,2,10,9,2,0,17,0,25,3,0,1,62,20,0,86,116,28,52,6,23,157,93,1,48,62,47,19,124,76,1,84,86,0,0,32,65,0,0,42,79,2,0,72,81,3,0,57,101,8,68,94,105,47,64,95,118

GO terms:
  GO:0005886 plasma membrane (C, IDA)
  GO:0015793 glycerol transmembrane transport (P, IDA)
  GO:0015204 urea transmembrane transporter activity (F, IDA)
  GO:0015250 water channel activity (F, IDA)
  GO:0015254 glycerol channel activity (F, IDA)
  GO:0006833 water transport (P, IDA)
  GO:0005886 plasma membrane (C, EXP)
  GO:0015254 glycerol channel activity (F, EXP)
  GO:0005886 plasma membrane (C, TAS)
  GO:0015793 glycerol transmembrane transport (P, TAS)
  GO:0005515 protein binding (F, IPI)
  GO:0005737 cytoplasm (C, IDA)
  GO:0005911 cell-cell junction (C, IDA)

Radius of gyration: 17.24 Å; Cα contacts (8 Å, |Δi|>4): 471; chains: 1; bounding box: 36×36×49 Å

CATH classification: 1.20.1080.10

Secondary structure (DSSP, 8-state):
-HHHHHHHHHHHHHHHHHHHHHHHHHHH-TTT--HHHHHHHHHHHHHHHHHHHTTTT----SHHHHHHHHHTTSS-TTHHHHHHHHHHHHHHHHHHHHHHHTHHHHHHHHTT---SSSSS--GGGTS----TT--HHHHHHHHHHHHHHHHHHHHHHH-TTS-PPPTT-HHHHHHHHHHHHHHHH-TTT-----HHHHHHHHHHHIIIII-THHHHHHHHGGGHHHHHHHHHHHHHHHHHHHHHHH-